Protein 6JYI (pdb70)

B-factor: mean 37.9, std 10.67, range [19.44, 82.82]

Radius of gyration: 22.15 Å; Cα contacts (8 Å, |Δi|>4): 375; chains: 2; bounding box: 56×65×49 Å

InterPro domains:
  IPR005149 Transcription regulator PadR, N-terminal [PF03551] (7-79)
  IPR036388 Winged helix-like DNA-binding domain superfamily [G3DSA:1.10.10.10] (1-89)
  IPR036390 Winged helix DNA-binding domain superfamily [SSF46785] (5-170)

Foldseek 3Di:
DDPPDDCVLLLVLVLLVDDDAQVVSLVCCVQAVCLAPDDNSVRPVSQVVCCVVQQWHWDFDPVDTGIIHGDVNVVVVNVVCVDDDDDGDDDDPLVVVVVVPPDLVVNLVSLVVLLVVLVVSLVRRVVSCCVSPVVDDPVNCCSNVVSNVVSVVSNVVSVVVSVVSD/DLLLLVLVVLVDDDALVRSQCCCVQAVVLAPDDHSVSVVSQVVCCVVQQWHWDDVNITHGDPNVVVVNVVCVDDDDDGDDDDPLVVVVVVPDDLVVVLVSLVVLLVVLVVVLVSLVVVCVVCVVPDDPVSCVSSVVSNVVSVVSNVVSVVVSVVSVVVD

Secondary structure (DSSP, 8-state):
--TT---HHHHHHHH------HHHHHHHHHHTGGGTB-S----HHHHHHHHHTTSEE-----------EE-HHHHHHHHH--PPPPPPEEE-S-----GGGS-HHHHHHHHHHHHHHHHHHHHHHHHHHHHH-TT--HHHHHHHHHHHHHHHHHHHHHHHHHHHH-/-HHHHHHHH------HHHHHHHHHHTGGGT--S----HHHHHHHHHTTSEE-------EE-HHHHHHHHH--PPPPPPEEE-S-----GGGS-HHHHHHHHHHHHHHHHHHHHHHHHHHHHHTTT--HHHHHHHHHHHHHHHHHHHHHHHHHHHHHHH-

Solvent-accessible surface area: 17122 Å² total

Sequence (325 aa):
GSAKDPKGRDVVLGLLQKELSGYDIKIVFEDVFTHFFDGSFGIYPTLRQLENEGKIKKEVVQKPNKKYFITDEGREEFYQYQTPVEKDVLRSDFLRYFGNYSDDVTIKKWIKDEIERKEAYIADLRLKYEKWRVGITFVEEISLDVGIASYSAQVETLKKKLEELEKGRDVVLGLLQKELSGYDIKIVFEDVFTHFFDGSFGIYPTLRQLENEGKIKKEVVKKYFITDEGREEEFYQYQTPVEKDVLRRSDFLRYFGNYSDDVTIKKWIKDEIERKEAYIADLRLKYEKWRVGITFVEEISLDVGIASYSAQVETLKKKLEELEAKE

CATH classification: 1.10.10.10

Nearest PDB structures (foldseek):
  6jyi-assembly1_A  TM=1.004E+00  e=2.267E-23  Bacillus cereus ATCC 14579
  6jyi-assembly1_B  TM=9.152E-01  e=1.692E-19  Bacillus cereus ATCC 14579
  6lg2-assembly1_B  TM=7.587E-01  e=3.591E-07  Corynebacterium glutamicum ATCC 13032
  6lg2-assembly1_A  TM=7.351E-01  e=3.337E-06  Corynebacterium glutamicum ATCC 13032
  6qfd-assembly1_A  TM=5.504E-01  e=8.862E-03  Halobacterium salinarum NRC-1

Structure (mmCIF, N/CA/C/O backbone):
data_6JYI
#
_entry.id   6JYI
#
_cell.length_a   60.682
_cell.length_b   132.672
_cell.length_c   49.249
_cell.angle_alpha   90.00
_cell.angle_beta   90.00
_cell.angle_gamma   90.00
#
_symmetry.space_group_name_H-M   'P 21 21 2'
#
loop_
_entity.id
_entity.type
_entity.pdbx_description
1 polymer 'Transcriptional repressor PadR'
2 water water
#
loop_
_atom_site.group_PDB
_atom_site.id
_atom_site.type_symbol
_atom_site.label_atom_id
_atom_site.label_alt_id
_atom_site.label_comp_id
_atom_site.label_asym_id
_atom_site.label_entity_id
_atom_site.label_seq_id
_atom_site.pdbx_PDB_ins_code
_atom_site.Cartn_x
_atom_site.Cartn_y
_atom_site.Cartn_z
_atom_site.occupancy
_atom_site.B_iso_or_equiv
_atom_site.auth_seq_id
_atom_site.auth_comp_id
_atom_site.auth_asym_id
_atom_site.auth_atom_id
_atom_site.pdbx_PDB_model_num
ATOM 1 N N . GLY A 1 1 ? 34.626 27.672 15.375 1.00 36.05 -5 GLY A N 1
ATOM 2 C CA . GLY A 1 1 ? 34.237 28.322 14.081 1.00 35.69 -5 GLY A CA 1
ATOM 3 C C . GLY A 1 1 ? 32.741 28.233 13.880 1.00 35.14 -5 GLY A C 1
ATOM 4 O O . GLY A 1 1 ? 32.027 27.789 14.762 1.00 34.99 -5 GLY A O 1
ATOM 5 N N . SER A 1 2 ? 32.256 28.633 12.706 1.00 34.43 -4 SER A N 1
ATOM 6 C CA . SER A 1 2 ? 30.811 28.726 12.486 1.00 33.07 -4 SER A CA 1
ATOM 7 C C . SER A 1 2 ? 30.445 28.573 11.019 1.00 31.65 -4 SER A C 1
ATOM 8 O O . SER A 1 2 ? 31.301 28.439 10.157 1.00 30.69 -4 SER A O 1
ATOM 11 N N . ALA A 1 3 ? 29.154 28.632 10.752 1.00 30.30 -3 ALA A N 1
ATOM 12 C CA . ALA A 1 3 ? 28.655 28.491 9.393 1.00 29.94 -3 ALA A CA 1
ATOM 13 C C . ALA A 1 3 ? 29.122 29.653 8.502 1.00 28.95 -3 ALA A C 1
ATOM 14 O O . ALA A 1 3 ? 29.037 29.563 7.292 1.00 28.04 -3 ALA A O 1
ATOM 16 N N . LYS A 1 4 ? 29.610 30.727 9.115 1.00 29.03 -2 LYS A N 1
ATOM 17 C CA . LYS A 1 4 ? 30.071 31.874 8.381 1.00 30.30 -2 LYS A CA 1
ATOM 18 C C . LYS A 1 4 ? 31.565 31.833 8.144 1.00 29.78 -2 LYS A C 1
ATOM 19 O O . LYS A 1 4 ? 32.103 32.805 7.615 1.00 30.13 -2 LYS A O 1
ATOM 25 N N . ASP A 1 5 ? 32.235 30.711 8.471 1.00 27.98 -1 ASP A N 1
ATOM 26 C CA . ASP A 1 5 ? 33.686 30.606 8.188 1.00 28.14 -1 ASP A CA 1
ATOM 27 C C . ASP A 1 5 ? 33.923 30.848 6.708 1.00 27.43 -1 ASP A C 1
ATOM 28 O O . ASP A 1 5 ? 33.263 30.234 5.871 1.00 26.29 -1 ASP A O 1
ATOM 33 N N . PRO A 1 6 ? 34.901 31.718 6.366 1.00 26.97 0 PRO A N 1
ATOM 34 C CA . PRO A 1 6 ? 35.211 31.843 4.937 1.00 25.01 0 PRO A CA 1
ATOM 35 C C . PRO A 1 6 ? 35.791 30.579 4.320 1.00 23.08 0 PRO A C 1
ATOM 36 O O . PRO A 1 6 ? 36.634 29.922 4.935 1.00 22.83 0 PRO A O 1
ATOM 48 N N . LYS A 1 8 ? 37.899 30.453 1.939 1.00 25.67 2 LYS A N 1
ATOM 49 C CA . LYS A 1 8 ? 39.293 30.794 1.697 1.00 26.08 2 LYS A CA 1
ATOM 50 C C . LYS A 1 8 ? 40.260 30.254 2.742 1.00 25.08 2 LYS A C 1
ATOM 51 O O . LYS A 1 8 ? 41.431 30.018 2.431 1.00 24.53 2 LYS A O 1
ATOM 57 N N . GLY A 1 9 ? 39.784 30.060 3.976 1.00 25.73 3 GLY A N 1
ATOM 58 C CA . GLY A 1 9 ? 40.532 29.330 4.992 1.00 25.85 3 GLY A CA 1
ATOM 59 C C . GLY A 1 9 ? 41.143 28.026 4.500 1.00 25.26 3 GLY A C 1
ATOM 60 O O . GLY A 1 9 ? 42.260 27.696 4.878 1.00 25.60 3 GLY A O 1
ATOM 61 N N . ARG A 1 10 ? 40.403 27.270 3.693 1.00 24.67 4 ARG A N 1
ATOM 62 C CA . ARG A 1 10 ? 40.883 26.010 3.133 1.00 26.23 4 ARG A CA 1
ATOM 63 C C . ARG A 1 10 ? 42.139 26.245 2.244 1.00 26.28 4 ARG A C 1
ATOM 64 O O . ARG A 1 10 ? 43.079 25.455 2.238 1.00 24.49 4 ARG A O 1
ATOM 72 N N . ASP A 1 11 ? 42.148 27.351 1.531 1.00 26.31 5 ASP A N 1
ATOM 73 C CA . ASP A 1 11 ? 43.297 27.667 0.627 1.00 27.66 5 ASP A CA 1
ATOM 74 C C . ASP A 1 11 ? 44.540 28.092 1.334 1.00 27.46 5 ASP A C 1
ATOM 75 O O . ASP A 1 11 ? 45.631 27.912 0.790 1.00 29.19 5 ASP A O 1
ATOM 80 N N . VAL A 1 12 ? 44.409 28.610 2.560 1.00 26.78 6 VAL A N 1
ATOM 81 C CA . VAL A 1 12 ? 45.584 28.835 3.372 1.00 27.24 6 VAL A CA 1
ATOM 82 C C . VAL A 1 12 ? 46.313 27.505 3.593 1.00 24.76 6 VAL A C 1
ATOM 83 O O . VAL A 1 12 ? 47.536 27.410 3.391 1.00 23.62 6 VAL A O 1
ATOM 87 N N . VAL A 1 13 ? 45.552 26.483 3.988 1.00 22.26 7 VAL A N 1
ATOM 88 C CA . VAL A 1 13 ? 46.104 25.156 4.237 1.00 21.46 7 VAL A CA 1
ATOM 89 C C . VAL A 1 13 ? 46.612 24.527 2.963 1.00 20.82 7 VAL A C 1
ATOM 90 O O . VAL A 1 13 ? 47.731 24.043 2.926 1.00 21.73 7 VAL A O 1
ATOM 94 N N . LEU A 1 14 ? 45.815 24.556 1.893 1.00 20.62 8 LEU A N 1
ATOM 95 C CA . LEU A 1 14 ? 46.266 23.965 0.606 1.00 20.99 8 LEU A CA 1
ATOM 96 C C . LEU A 1 14 ? 47.493 24.639 0.093 1.00 20.72 8 LEU A C 1
ATOM 97 O O . LEU A 1 14 ? 48.460 23.972 -0.362 1.00 21.89 8 LEU A O 1
ATOM 102 N N . GLY A 1 15 ? 47.512 25.968 0.157 1.00 19.44 9 GLY A N 1
ATOM 103 C CA . GLY A 1 15 ? 48.724 26.655 -0.245 1.00 20.70 9 GLY A CA 1
ATOM 104 C C . GLY A 1 15 ? 49.964 26.284 0.512 1.00 19.91 9 GLY A C 1
ATOM 105 O O . GLY A 1 15 ? 51.052 26.142 -0.073 1.00 20.36 9 GLY A O 1
ATOM 106 N N . LEU A 1 16 ? 49.843 26.120 1.811 1.00 21.60 10 LEU A N 1
ATOM 107 C CA . LEU A 1 16 ? 50.986 25.712 2.612 1.00 22.76 10 LEU A CA 1
ATOM 108 C C . LEU A 1 16 ? 51.527 24.355 2.164 1.00 23.54 10 LEU A C 1
ATOM 109 O O . LEU A 1 16 ? 52.740 24.176 1.955 1.00 25.20 10 LEU A O 1
ATOM 114 N N . LEU A 1 17 ? 50.605 23.436 1.899 1.00 22.36 11 LEU A N 1
ATOM 115 C CA . LEU A 1 17 ? 50.953 22.073 1.487 1.00 23.18 11 LEU A CA 1
ATOM 116 C C . LEU A 1 17 ? 51.494 21.970 0.049 1.00 25.91 11 LEU A C 1
ATOM 117 O O . LEU A 1 17 ? 52.160 21.011 -0.292 1.00 27.18 11 LEU A O 1
ATOM 130 N N . GLN A 1 19 ? 54.121 23.428 -1.309 1.00 37.43 13 GLN A N 1
ATOM 131 C CA . GLN A 1 19 ? 55.578 23.159 -1.378 1.00 40.84 13 GLN A CA 1
ATOM 132 C C . GLN A 1 19 ? 55.985 21.776 -0.909 1.00 41.08 13 GLN A C 1
ATOM 133 O O . GLN A 1 19 ? 56.740 21.063 -1.593 1.00 42.28 13 GLN A O 1
ATOM 139 N N . LYS A 1 20 ? 55.569 21.419 0.306 1.00 40.35 14 LYS A N 1
ATOM 140 C CA . LYS A 1 20 ? 55.797 20.052 0.754 1.00 39.94 14 LYS A CA 1
ATOM 141 C C . LYS A 1 20 ? 54.874 19.648 1.867 1.00 37.04 14 LYS A C 1
ATOM 142 O O . LYS A 1 20 ? 54.196 20.489 2.474 1.00 36.06 14 LYS A O 1
ATOM 148 N N . GLU A 1 21 ? 54.838 18.342 2.079 1.00 36.38 15 GLU A N 1
ATOM 149 C CA . GLU A 1 21 ? 54.088 17.763 3.137 1.00 35.48 15 GLU A CA 1
ATOM 150 C C . GLU A 1 21 ? 54.509 18.415 4.452 1.00 34.12 15 GLU A C 1
ATOM 151 O O . GLU A 1 21 ? 55.673 18.756 4.652 1.00 33.25 15 GLU A O 1
ATOM 157 N N . LEU A 1 22 ? 53.533 18.595 5.325 1.00 32.19 16 LEU A N 1
ATOM 158 C CA . LEU A 1 22 ? 53.750 19.159 6.643 1.00 31.31 16 LEU A CA 1
ATOM 159 C C . LEU A 1 22 ? 52.952 18.372 7.666 1.00 31.26 16 LEU A C 1
ATOM 160 O O . LEU A 1 22 ? 51.886 17.879 7.350 1.00 28.73 16 LEU A O 1
ATOM 165 N N . SER A 1 23 ? 53.508 18.222 8.871 1.00 31.89 17 SER A N 1
ATOM 166 C CA . SER A 1 23 ? 52.750 17.706 9.995 1.00 32.15 17 SER A CA 1
ATOM 167 C C . SER A 1 23 ? 51.728 18.748 10.458 1.00 31.83 17 SER A C 1
ATOM 168 O O . SER A 1 23 ? 51.849 19.957 10.147 1.00 30.80 17 SER A O 1
ATOM 171 N N . GLY A 1 24 ? 50.758 18.300 11.253 1.00 31.33 18 GLY A N 1
ATOM 172 C CA . GLY A 1 24 ? 49.852 19.217 11.948 1.00 30.40 18 GLY A CA 1
ATOM 173 C C . GLY A 1 24 ? 50.589 20.231 12.802 1.00 29.88 18 GLY A C 1
ATOM 174 O O . GLY A 1 24 ? 50.244 21.422 12.822 1.00 28.94 18 GLY A O 1
ATOM 175 N N . TYR A 1 25 ? 51.610 19.769 13.505 1.00 30.12 19 TYR A N 1
ATOM 176 C CA . TYR A 1 25 ? 52.412 20.631 14.372 1.00 31.82 19 TYR A CA 1
ATOM 177 C C . TYR A 1 25 ? 52.939 21.826 13.559 1.00 31.00 19 TYR A C 1
ATOM 178 O O . TYR A 1 25 ? 52.774 22.999 13.929 1.00 29.18 19 TYR A O 1
ATOM 187 N N . ASP A 1 26 ? 53.556 21.495 12.433 1.00 30.04 20 ASP A N 1
ATOM 188 C CA . ASP A 1 26 ? 54.171 22.498 11.596 1.00 30.73 20 ASP A CA 1
ATOM 189 C C . ASP A 1 26 ? 53.159 23.470 10.949 1.00 28.49 20 ASP A C 1
ATOM 190 O O . ASP A 1 26 ? 53.427 24.675 10.877 1.00 28.05 20 ASP A O 1
ATOM 195 N N . ILE A 1 27 ? 52.012 22.964 10.513 1.00 26.70 21 ILE A N 1
ATOM 196 C CA . ILE A 1 27 ? 50.985 23.818 9.999 1.00 26.36 21 ILE A CA 1
ATOM 197 C C . ILE A 1 27 ? 50.560 24.848 11.055 1.00 26.77 21 ILE A C 1
ATOM 198 O O . ILE A 1 27 ? 50.473 26.052 10.749 1.00 25.12 21 ILE A O 1
ATOM 203 N N . LYS A 1 28 ? 50.324 24.389 12.283 1.00 27.74 22 LYS A N 1
ATOM 204 C CA . LYS A 1 28 ? 49.987 25.293 13.360 1.00 28.59 22 LYS A CA 1
ATOM 205 C C . LYS A 1 28 ? 51.068 26.369 13.610 1.00 29.28 22 LYS A C 1
ATOM 206 O O . LYS A 1 28 ? 50.762 27.541 13.830 1.00 27.85 22 LYS A O 1
ATOM 212 N N . ILE A 1 29 ? 52.328 25.976 13.613 1.00 29.59 23 ILE A N 1
ATOM 213 C CA . ILE A 1 29 ? 53.373 26.954 13.928 1.00 31.47 23 ILE A CA 1
ATOM 214 C C . ILE A 1 29 ? 53.449 27.980 12.797 1.00 29.39 23 ILE A C 1
ATOM 215 O O . ILE A 1 29 ? 53.531 29.161 13.079 1.00 28.98 23 ILE A O 1
ATOM 220 N N . VAL A 1 30 ? 53.386 27.553 11.535 1.00 28.13 24 VAL A N 1
ATOM 221 C CA . VAL A 1 30 ? 53.419 28.534 10.417 1.00 29.11 24 VAL A CA 1
ATOM 222 C C . VAL A 1 30 ? 52.259 29.507 10.534 1.00 28.53 24 VAL A C 1
ATOM 223 O O . VAL A 1 30 ? 52.413 30.706 10.331 1.00 26.61 24 VAL A O 1
ATOM 227 N N . PHE A 1 31 ? 51.100 28.985 10.912 1.00 29.86 25 PHE A N 1
ATOM 228 C CA . PHE A 1 31 ? 49.945 29.831 11.163 1.00 31.16 25 PHE A CA 1
ATOM 229 C C . PHE A 1 31 ? 50.199 30.875 12.255 1.00 32.98 25 PHE A C 1
ATOM 230 O O . PHE A 1 31 ? 49.876 32.053 12.078 1.00 32.81 25 PHE A O 1
ATOM 238 N N . GLU A 1 32 ? 50.758 30.457 13.377 1.00 33.62 26 GLU A N 1
ATOM 239 C CA . GLU A 1 32 ? 50.969 31.383 14.472 1.00 37.31 26 GLU A CA 1
ATOM 240 C C . GLU A 1 32 ? 52.063 32.385 14.143 1.00 37.72 26 GLU A C 1
ATOM 241 O O . GLU A 1 32 ? 52.015 33.531 14.604 1.00 39.12 26 GLU A O 1
ATOM 247 N N . ASP A 1 33 ? 53.071 31.930 13.406 1.00 36.15 27 ASP A N 1
ATOM 248 C CA . ASP A 1 33 ? 54.262 32.735 13.150 1.00 37.76 27 ASP A CA 1
ATOM 249 C C . ASP A 1 33 ? 54.033 33.791 12.061 1.00 36.03 27 ASP A C 1
ATOM 250 O O . ASP A 1 33 ? 54.537 34.915 12.167 1.00 36.89 27 ASP A O 1
ATOM 255 N N . VAL A 1 34 ? 53.311 33.400 11.007 1.00 33.72 28 VAL A N 1
ATOM 256 C CA . VAL A 1 34 ? 53.206 34.147 9.762 1.00 33.21 28 VAL A CA 1
ATOM 257 C C . VAL A 1 34 ? 51.761 34.584 9.521 1.00 32.86 28 VAL A C 1
ATOM 258 O O . VAL A 1 34 ? 51.485 35.786 9.429 1.00 34.21 28 VAL A O 1
ATOM 262 N N . PHE A 1 35 ? 50.826 33.636 9.459 1.00 31.95 29 PHE A N 1
ATOM 263 C CA . PHE A 1 35 ? 49.443 33.968 9.046 1.00 32.16 29 PHE A CA 1
ATOM 264 C C . PHE A 1 35 ? 48.612 34.759 10.064 1.00 34.94 29 PHE A C 1
ATOM 265 O O . PHE A 1 35 ? 47.643 35.412 9.691 1.00 35.81 29 PHE A O 1
ATOM 273 N N . THR A 1 36 ? 48.979 34.734 11.338 1.00 36.99 30 THR A N 1
ATOM 274 C CA . THR A 1 36 ? 48.361 35.618 12.344 1.00 40.26 30 THR A CA 1
ATOM 275 C C . THR A 1 36 ? 48.459 37.113 11.904 1.00 40.80 30 THR A C 1
ATOM 276 O O . THR A 1 36 ? 47.677 37.956 12.357 1.00 41.77 30 THR A O 1
ATOM 280 N N . HIS A 1 37 ? 49.409 37.436 11.029 1.00 39.79 31 HIS A N 1
ATOM 281 C CA . HIS A 1 37 ? 49.621 38.821 10.639 1.00 40.71 31 HIS A CA 1
ATOM 282 C C . HIS A 1 37 ? 48.800 39.241 9.433 1.00 40.03 31 HIS A C 1
ATOM 283 O O . HIS A 1 37 ? 48.533 40.439 9.256 1.00 42.09 31 HIS A O 1
ATOM 290 N N . PHE A 1 38 ? 48.388 38.284 8.600 1.00 37.85 32 PHE A N 1
ATOM 291 C CA . PHE A 1 38 ? 47.627 38.656 7.417 1.00 37.14 32 PHE A CA 1
ATOM 292 C C . PHE A 1 38 ? 46.461 37.739 7.026 1.00 35.72 32 PHE A C 1
ATOM 293 O O . PHE A 1 38 ? 45.738 38.062 6.089 1.00 34.66 32 PHE A O 1
ATOM 301 N N . PHE A 1 39 ? 46.252 36.625 7.745 1.00 35.00 33 PHE A N 1
ATOM 302 C CA . PHE A 1 39 ? 45.055 35.817 7.562 1.00 35.71 33 PHE A CA 1
ATOM 303 C C . PHE A 1 39 ? 44.712 35.136 8.887 1.00 37.64 33 PHE A C 1
ATOM 304 O O . PHE A 1 39 ? 44.771 33.906 9.030 1.00 37.30 33 PHE A O 1
ATOM 312 N N . ASP A 1 40 ? 44.362 35.980 9.851 1.00 38.75 34 ASP A N 1
ATOM 313 C CA . ASP A 1 40 ? 44.080 35.587 11.208 1.00 41.29 34 ASP A CA 1
ATOM 314 C C . ASP A 1 40 ? 42.597 35.320 11.358 1.00 42.91 34 ASP A C 1
ATOM 315 O O . ASP A 1 40 ? 41.782 35.742 10.527 1.00 42.25 34 ASP A O 1
ATOM 320 N N . GLY A 1 41 ? 42.260 34.626 12.438 1.00 45.36 35 GLY A N 1
ATOM 321 C CA . GLY A 1 41 ? 40.872 34.357 12.805 1.00 47.64 35 GLY A CA 1
ATOM 322 C C . GLY A 1 41 ? 40.532 32.881 12.770 1.00 47.96 35 GLY A C 1
ATOM 323 O O . GLY A 1 41 ? 39.521 32.464 13.326 1.00 50.94 35 GLY A O 1
ATOM 324 N N . SER A 1 42 ? 41.395 32.088 12.147 1.00 47.39 36 SER A N 1
ATOM 325 C CA . SER A 1 42 ? 41.048 30.735 11.737 1.00 47.40 36 SER A CA 1
ATOM 326 C C . SER A 1 42 ? 41.919 29.659 12.425 1.00 47.02 36 SER A C 1
ATOM 327 O O . SER A 1 42 ? 41.890 28.489 12.010 1.00 46.15 36 SER A O 1
ATOM 330 N N . PHE A 1 43 ? 42.680 30.054 13.460 1.00 46.39 37 PHE A N 1
ATOM 331 C CA . PHE A 1 43 ? 43.689 29.165 14.050 1.00 45.40 37 PHE A CA 1
ATOM 332 C C . PHE A 1 43 ? 43.039 27.913 14.589 1.00 44.73 37 PHE A C 1
ATOM 333 O O . PHE A 1 43 ? 43.514 26.799 14.337 1.00 43.60 37 PHE A O 1
ATOM 341 N N . GLY A 1 44 ? 41.951 28.109 15.323 1.00 45.36 38 GLY A N 1
ATOM 342 C CA . GLY A 1 44 ? 41.234 27.007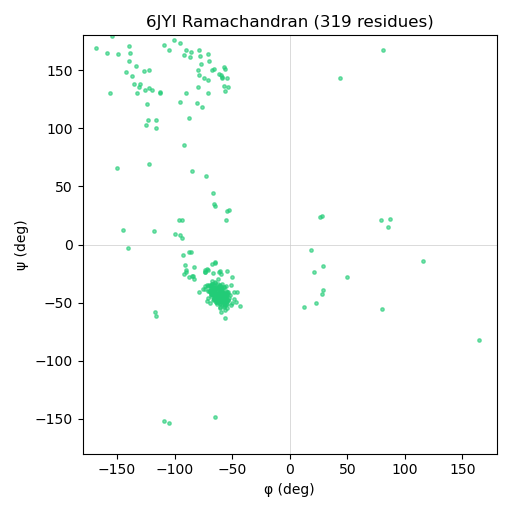 15.989 1.00 46.02 38 GLY A CA 1
ATOM 343 C C . GLY A 1 44 ? 40.589 26.050 15.000 1.00 44.52 38 GLY A C 1
ATOM 344 O O . GLY A 1 44 ? 40.272 24.908 15.341 1.00 45.49 38 GLY A O 1
ATOM 353 N N . ILE A 1 46 ? 42.131 24.874 12.240 1.00 36.45 40 ILE A N 1
ATOM 354 C CA . ILE A 1 46 ? 43.148 24.115 11.470 1.00 33.72 40 ILE A CA 1
ATOM 355 C C . ILE A 1 46 ? 42.847 22.622 11.380 1.00 33.38 40 ILE A C 1
ATOM 356 O O . ILE A 1 46 ? 42.781 22.068 10.294 1.00 31.08 40 ILE A O 1
ATOM 361 N N . TYR A 1 47 ? 42.669 21.943 12.502 1.00 34.63 41 TYR A N 1
ATOM 362 C CA . TYR A 1 47 ? 42.378 20.499 12.424 1.00 35.76 41 TYR A CA 1
ATOM 363 C C . TYR A 1 47 ? 41.030 20.173 11.753 1.00 35.55 41 TYR A C 1
ATOM 364 O O . TYR A 1 47 ? 40.981 19.299 10.882 1.00 34.69 41 TYR A O 1
ATOM 373 N N . PRO A 1 48 ? 39.951 20.887 12.122 1.00 36.09 42 PRO A N 1
ATOM 374 C CA . PRO A 1 48 ? 38.686 20.711 11.390 1.00 35.67 42 PRO A CA 1
ATOM 375 C C . PRO A 1 48 ? 38.833 20.891 9.888 1.00 32.77 42 PRO A C 1
ATOM 376 O O . PRO A 1 48 ? 38.256 20.122 9.117 1.00 32.59 42 PRO A O 1
ATOM 380 N N . THR A 1 49 ? 39.616 21.880 9.468 1.00 31.16 43 THR A N 1
ATOM 381 C CA . THR A 1 49 ? 39.852 22.120 8.045 1.00 29.18 43 THR A CA 1
ATOM 382 C C . THR A 1 49 ? 40.667 20.984 7.420 1.00 27.80 43 THR A C 1
ATOM 383 O O . THR A 1 49 ? 40.350 20.529 6.320 1.00 28.19 43 THR A O 1
ATOM 387 N N . LEU A 1 50 ? 41.699 20.518 8.120 1.00 27.43 44 LEU A N 1
ATOM 388 C CA . LEU A 1 50 ? 42.487 19.392 7.653 1.00 27.09 44 LEU A CA 1
ATOM 389 C C . LEU A 1 50 ? 41.598 18.150 7.472 1.00 28.43 44 LEU A C 1
ATOM 390 O O . LEU A 1 50 ? 41.629 17.495 6.426 1.00 28.16 44 LEU A O 1
ATOM 395 N N . ARG A 1 51 ? 40.733 17.883 8.440 1.00 30.48 45 ARG A N 1
ATOM 396 C CA . ARG A 1 51 ? 39.886 16.682 8.411 1.00 32.35 45 ARG A CA 1
ATOM 397 C C . ARG A 1 51 ? 38.900 16.769 7.237 1.00 31.84 45 ARG A C 1
ATOM 398 O O . ARG A 1 51 ? 38.640 15.778 6.561 1.00 31.73 45 ARG A O 1
ATOM 406 N N . GLN A 1 52 ? 38.384 17.963 6.979 1.00 31.01 46 GLN A N 1
ATOM 407 C CA . GLN A 1 52 ? 37.429 18.151 5.889 1.00 30.75 46 GLN A CA 1
ATOM 408 C C . GLN A 1 52 ? 38.110 17.969 4.523 1.00 28.87 46 GLN A C 1
ATOM 409 O O . GLN A 1 52 ? 37.571 17.314 3.600 1.00 28.71 46 GLN A O 1
ATOM 415 N N . LEU A 1 53 ? 39.301 18.531 4.411 1.00 26.60 47 LEU A N 1
ATOM 416 C CA . LEU A 1 53 ? 40.071 18.430 3.174 1.00 26.11 47 LEU A CA 1
ATOM 417 C C . LEU A 1 53 ? 40.426 16.951 2.942 1.00 26.91 47 LEU A C 1
ATOM 418 O O . LEU A 1 53 ? 40.394 16.476 1.811 1.00 28.45 47 LEU A O 1
ATOM 423 N N . GLU A 1 54 ? 40.724 16.217 3.992 1.00 27.80 48 GLU A N 1
ATOM 424 C CA . GLU A 1 54 ? 41.027 14.791 3.830 1.00 29.84 48 GLU A CA 1
ATOM 425 C C . GLU A 1 54 ? 39.757 14.051 3.417 1.00 31.64 48 GLU A C 1
ATOM 426 O O . GLU A 1 54 ? 39.772 13.177 2.548 1.00 31.47 48 GLU A O 1
ATOM 432 N N . ASN A 1 55 ? 38.653 14.379 4.082 1.00 32.62 49 ASN A N 1
ATOM 433 C CA . ASN A 1 55 ? 37.376 13.706 3.770 1.00 35.44 49 ASN A CA 1
ATOM 434 C C . ASN A 1 55 ? 37.002 13.903 2.298 1.00 34.77 49 ASN A C 1
ATOM 435 O O . ASN A 1 55 ? 36.362 13.040 1.689 1.00 36.29 49 ASN A O 1
ATOM 440 N N . GLU A 1 56 ? 37.342 15.054 1.749 1.00 32.62 50 GLU A N 1
ATOM 441 C CA . GLU A 1 56 ? 37.031 15.349 0.331 1.00 33.48 50 GLU A CA 1
ATOM 442 C C . GLU A 1 56 ? 38.088 14.889 -0.647 1.00 33.52 50 GLU A C 1
ATOM 443 O O . GLU A 1 56 ? 37.919 15.073 -1.845 1.00 34.36 50 GLU A O 1
ATOM 449 N N . GLY A 1 57 ? 39.223 14.395 -0.158 1.00 32.53 51 GLY A N 1
ATOM 450 C CA . GLY A 1 57 ? 40.269 13.934 -1.053 1.00 31.88 51 GLY A CA 1
ATOM 451 C C . GLY A 1 57 ? 41.220 15.002 -1.555 1.00 29.61 51 GLY A C 1
ATOM 452 O O . GLY A 1 57 ? 41.954 14.763 -2.501 1.00 28.95 51 GLY A O 1
ATOM 453 N N . LYS A 1 58 ? 41.222 16.164 -0.914 1.00 28.80 52 LYS A N 1
ATOM 454 C CA . LYS A 1 58 ? 42.077 17.295 -1.337 1.00 26.89 52 LYS A CA 1
ATOM 455 C C . LYS A 1 58 ? 43.484 17.155 -0.753 1.00 26.12 52 LYS A C 1
ATOM 456 O O . LYS A 1 58 ? 44.452 17.711 -1.286 1.00 25.81 52 LYS A O 1
ATOM 462 N N . ILE A 1 59 ? 43.574 16.478 0.384 1.00 25.47 53 ILE A N 1
ATOM 463 C CA . ILE A 1 59 ? 44.826 16.154 1.006 1.00 25.67 53 ILE A CA 1
ATOM 464 C C . ILE A 1 59 ? 44.738 14.724 1.518 1.00 26.76 53 ILE A C 1
ATOM 465 O O . ILE A 1 59 ? 43.627 14.189 1.660 1.00 26.00 53 ILE A O 1
ATOM 470 N N . LYS A 1 60 ? 45.888 14.139 1.846 1.00 26.65 54 LYS A N 1
ATOM 471 C CA . LYS A 1 60 ? 45.943 12.821 2.422 1.00 31.10 54 LYS A CA 1
ATOM 472 C C . LYS A 1 60 ? 46.918 12.818 3.584 1.00 32.22 54 LYS A C 1
ATOM 473 O O . LYS A 1 60 ? 47.951 13.446 3.511 1.00 32.26 54 LYS A O 1
ATOM 475 N N . LYS A 1 61 ? 46.561 12.153 4.669 1.00 34.57 55 LYS A N 1
ATOM 476 C CA . LYS A 1 61 ? 47.443 12.039 5.829 1.00 36.95 55 LYS A CA 1
ATOM 477 C C . LYS A 1 61 ? 48.189 10.701 5.691 1.00 38.59 55 LYS A C 1
ATOM 478 O O . LYS A 1 61 ? 47.543 9.686 5.559 1.00 39.73 55 LYS A O 1
ATOM 484 N N . GLU A 1 62 ? 49.522 10.725 5.675 1.00 39.66 56 GLU A N 1
ATOM 485 C CA . GLU A 1 62 ? 50.355 9.519 5.484 1.00 41.93 56 GLU A CA 1
ATOM 486 C C . GLU A 1 62 ? 51.398 9.350 6.578 1.00 43.04 56 GLU A C 1
ATOM 487 O O . GLU A 1 62 ? 51.913 10.326 7.132 1.00 40.12 56 GLU A O 1
ATOM 491 N N . VAL A 1 63 ? 51.722 8.090 6.862 1.00 45.34 57 VAL A N 1
ATOM 492 C CA . VAL A 1 63 ? 52.789 7.767 7.784 1.00 47.57 57 VAL A CA 1
ATOM 493 C C . VAL A 1 63 ? 54.077 7.727 6.976 1.00 48.93 57 VAL A C 1
ATOM 494 O O . VAL A 1 63 ? 54.275 6.821 6.166 1.00 50.76 57 VAL A O 1
ATOM 498 N N . VAL A 1 64 ? 54.940 8.710 7.162 1.00 48.83 58 VAL A N 1
ATOM 499 C CA . VAL A 1 64 ? 56.214 8.697 6.479 1.00 50.75 58 VAL A CA 1
ATOM 500 C C . VAL A 1 64 ? 57.131 7.865 7.361 1.00 54.40 58 VAL A C 1
ATOM 501 O O . VAL A 1 64 ? 57.249 8.138 8.559 1.00 54.42 58 VAL A O 1
ATOM 513 N N . GLN A 1 66 ? 60.928 5.688 7.722 1.00 64.84 60 GLN A N 1
ATOM 514 C CA . GLN A 1 66 ? 62.324 5.749 7.308 1.00 66.55 60 GLN A CA 1
ATOM 515 C C . GLN A 1 66 ? 63.203 4.800 8.137 1.00 69.20 60 GLN A C 1
ATOM 516 O O . GLN A 1 66 ? 62.954 4.585 9.323 1.00 69.14 60 GLN A O 1
ATOM 522 N N . LYS A 1 69 ? 64.666 5.800 11.840 1.00 73.47 63 LYS A N 1
ATOM 523 C CA . LYS A 1 69 ? 64.177 7.103 12.286 1.00 71.37 63 LYS A CA 1
ATOM 524 C C . LYS A 1 69 ? 62.773 6.980 12.868 1.00 69.40 63 LYS A C 1
ATOM 525 O O . LYS A 1 69 ? 62.127 5.940 12.707 1.00 69.71 63 LYS A O 1
ATOM 531 N N . PRO A 1 70 ? 62.293 8.042 13.550 1.00 67.52 64 PRO A N 1
ATOM 532 C CA . PRO A 1 70 ? 60.918 7.975 14.019 1.00 65.58 64 PRO A CA 1
ATOM 533 C C . PRO A 1 70 ? 59.952 8.289 12.875 1.00 62.06 64 PRO A C 1
ATOM 534 O O . PRO A 1 70 ? 60.177 9.234 12.103 1.00 60.25 64 PRO A O 1
ATOM 538 N N . ASN A 1 71 ? 58.893 7.494 12.770 1.00 60.99 65 ASN A N 1
ATOM 539 C CA . ASN A 1 71 ? 57.833 7.757 11.816 1.00 58.63 65 ASN A CA 1
ATOM 540 C C . ASN A 1 71 ? 57.164 9.098 12.116 1.00 56.16 65 ASN A C 1
ATOM 541 O O . ASN A 1 71 ? 57.059 9.510 13.269 1.00 56.38 65 ASN A O 1
ATOM 546 N N . LYS A 1 72 ? 56.726 9.790 11.077 1.00 52.96 66 LYS A N 1
ATOM 547 C CA . LYS A 1 72 ? 56.102 11.086 11.249 1.00 50.57 66 LYS A CA 1
ATOM 548 C C . LYS A 1 72 ? 54.837 11.070 10.407 1.00 47.88 66 LYS A C 1
ATOM 549 O O . LYS A 1 72 ? 54.891 10.660 9.234 1.00 46.56 66 LYS A O 1
ATOM 555 N N . LYS A 1 73 ? 53.694 11.463 10.972 1.00 45.54 67 LYS A N 1
ATOM 556 C CA . LYS A 1 73 ? 52.482 11.577 10.149 1.00 43.57 67 LYS A CA 1
ATOM 557 C C . LYS A 1 73 ? 52.461 12.957 9.535 1.00 40.80 67 LYS A C 1
ATOM 558 O O . LYS A 1 73 ? 52.659 13.963 10.229 1.00 40.11 67 LYS A O 1
ATOM 572 N N . TYR A 1 75 ? 50.695 15.534 6.237 1.00 28.96 69 TYR A N 1
ATOM 573 C CA . TYR A 1 75 ? 49.655 15.773 5.253 1.00 27.80 69 TYR A CA 1
ATOM 574 C C . TYR A 1 75 ? 50.277 16.095 3.939 1.00 27.35 69 TYR A C 1
ATOM 575 O O . TYR A 1 75 ? 51.175 16.939 3.855 1.00 26.78 69 TYR A O 1
ATOM 584 N N . PHE A 1 76 ? 49.732 15.491 2.898 1.00 27.35 70 PHE A N 1
ATOM 585 C CA . PHE A 1 76 ? 50.186 15.680 1.547 1.00 27.94 70 PHE A CA 1
ATOM 586 C C . PHE A 1 76 ? 48.989 16.187 0.726 1.00 27.22 70 PHE A C 1
ATOM 587 O O . PHE A 1 76 ? 47.905 15.602 0.774 1.00 26.81 70 PHE A O 1
ATOM 595 N N . ILE A 1 77 ? 49.204 17.202 -0.088 1.00 26.13 71 ILE A N 1
ATOM 596 C CA . ILE A 1 77 ? 48.176 17.648 -1.034 1.00 25.32 71 ILE A CA 1
ATOM 597 C C . ILE A 1 77 ? 48.045 16.671 -2.221 1.00 27.13 71 ILE A C 1
ATOM 598 O O . ILE A 1 77 ? 49.047 16.084 -2.667 1.00 27.66 71 ILE A O 1
ATOM 603 N N . THR A 1 78 ? 46.815 16.474 -2.698 1.00 26.10 72 THR A N 1
ATOM 604 C CA . THR A 1 78 ? 46.560 15.650 -3.870 1.00 27.18 72 THR A CA 1
ATOM 605 C C . THR A 1 78 ? 46.348 16.561 -5.062 1.00 26.74 72 THR A C 1
ATOM 606 O O . THR A 1 78 ? 46.229 17.778 -4.906 1.00 25.00 72 THR A O 1
ATOM 610 N N . ASP A 1 79 ? 46.186 15.985 -6.244 1.00 27.08 73 ASP A N 1
ATOM 611 C CA . ASP A 1 79 ? 45.941 16.810 -7.411 1.00 27.71 73 ASP A CA 1
ATOM 612 C C . ASP A 1 79 ? 44.603 17.549 -7.311 1.00 27.27 73 ASP A C 1
ATOM 613 O O . ASP A 1 79 ? 44.474 18.690 -7.789 1.00 26.25 73 ASP A O 1
ATOM 618 N N . GLU A 1 80 ? 43.609 16.947 -6.664 1.00 27.24 74 GLU A N 1
ATOM 619 C CA . GLU A 1 80 ? 42.354 17.654 -6.455 1.00 28.34 74 GLU A CA 1
ATOM 620 C C . GLU A 1 80 ? 42.543 18.887 -5.575 1.00 26.39 74 GLU A C 1
ATOM 621 O O . GLU A 1 80 ? 41.945 19.943 -5.822 1.00 26.39 74 GLU A O 1
ATOM 627 N N . GLY A 1 81 ? 43.405 18.776 -4.570 1.00 24.35 75 GLY A N 1
ATOM 628 C CA . GLY A 1 81 ? 43.714 19.935 -3.741 1.00 24.48 75 GLY A CA 1
ATOM 629 C C . GLY A 1 81 ? 44.484 20.991 -4.514 1.00 23.81 75 GLY A C 1
ATOM 630 O O . GLY A 1 81 ? 44.231 22.191 -4.333 1.00 24.43 75 GLY A O 1
ATOM 631 N N . ARG A 1 82 ? 45.437 20.548 -5.344 1.00 24.55 76 ARG A N 1
ATOM 632 C CA . ARG A 1 82 ? 46.198 21.438 -6.223 1.00 24.62 76 ARG A CA 1
ATOM 633 C C . ARG A 1 82 ? 45.212 22.234 -7.083 1.00 25.30 76 ARG A C 1
ATOM 634 O O . ARG A 1 82 ? 45.330 23.472 -7.245 1.00 24.79 76 ARG A O 1
ATOM 642 N N . GLU A 1 83 ? 44.215 21.533 -7.604 1.00 25.92 77 GLU A N 1
ATOM 643 C CA . GLU A 1 83 ? 43.240 22.161 -8.452 1.00 26.42 77 GLU A CA 1
ATOM 644 C C . GLU A 1 83 ? 42.410 23.227 -7.708 1.00 25.81 77 GLU A C 1
ATOM 645 O O . GLU A 1 83 ? 42.194 24.329 -8.221 1.00 26.67 77 GLU A O 1
ATOM 651 N N . GLU A 1 84 ? 41.930 22.905 -6.507 1.00 25.95 78 GLU A N 1
ATOM 652 C CA . GLU A 1 84 ? 41.235 23.882 -5.679 1.00 25.97 78 GLU A CA 1
ATOM 653 C C . GLU A 1 84 ? 42.173 25.087 -5.399 1.00 24.86 78 GLU A C 1
ATOM 654 O O . GLU A 1 84 ? 41.761 26.235 -5.535 1.00 24.70 78 GLU A O 1
ATOM 660 N N . PHE A 1 85 ? 43.420 24.827 -5.020 1.00 24.23 79 PHE A N 1
ATOM 661 C CA . PHE A 1 85 ? 44.346 25.951 -4.757 1.00 23.58 79 PHE A CA 1
ATOM 662 C C . PHE A 1 85 ? 44.498 26.847 -6.006 1.00 24.22 79 PHE A C 1
ATOM 663 O O . PHE A 1 85 ? 44.356 28.081 -5.939 1.00 24.13 79 PHE A O 1
ATOM 671 N N . TYR A 1 86 ? 44.764 26.226 -7.153 1.00 24.10 80 TYR A N 1
ATOM 672 C CA . TYR A 1 86 ? 44.962 27.008 -8.359 1.00 25.31 80 TYR A CA 1
ATOM 673 C C . TYR A 1 86 ? 43.695 27.754 -8.799 1.00 25.36 80 TYR A C 1
ATOM 674 O O . TYR A 1 86 ? 43.791 28.881 -9.281 1.00 25.53 80 TYR A O 1
ATOM 683 N N . GLN A 1 87 ? 42.525 27.172 -8.557 1.00 26.70 81 GLN A N 1
ATOM 684 C CA . GLN A 1 87 ? 41.287 27.895 -8.793 1.00 27.38 81 GLN A CA 1
ATOM 685 C C . GLN A 1 87 ? 41.191 29.132 -7.889 1.00 26.62 81 GLN A C 1
ATOM 686 O O . GLN A 1 87 ? 40.833 30.223 -8.358 1.00 26.90 81 GLN A O 1
ATOM 692 N N . TYR A 1 88 ? 41.530 28.973 -6.605 1.00 23.87 82 TYR A N 1
ATOM 693 C CA . TYR A 1 88 ? 41.523 30.084 -5.666 1.00 23.16 82 TYR A CA 1
ATOM 694 C C . TYR A 1 88 ? 42.381 31.207 -6.227 1.00 23.05 82 TYR A C 1
ATOM 695 O O . TYR A 1 88 ? 41.947 32.368 -6.281 1.00 23.21 82 TYR A O 1
ATOM 712 N N . GLN A 1 90 ? 43.099 32.120 -9.114 1.00 26.34 84 GLN A N 1
ATOM 713 C CA . GLN A 1 90 ? 42.512 32.832 -10.273 1.00 28.19 84 GLN A CA 1
ATOM 714 C C . GLN A 1 90 ? 41.306 33.659 -9.860 1.00 27.37 84 GLN A C 1
ATOM 715 O O . GLN A 1 90 ? 40.754 34.349 -10.680 1.00 27.61 84 GLN A O 1
ATOM 718 N N . THR A 1 91 ? 40.862 33.589 -8.598 1.00 26.13 85 THR A N 1
ATOM 719 C CA . THR A 1 91 ? 39.659 34.382 -8.215 1.00 26.50 85 THR A CA 1
ATOM 720 C C . THR A 1 91 ? 39.995 35.852 -8.005 1.00 26.25 85 THR A C 1
ATOM 721 O O . THR A 1 91 ? 41.177 36.199 -7.796 1.00 25.18 85 THR A O 1
ATOM 725 N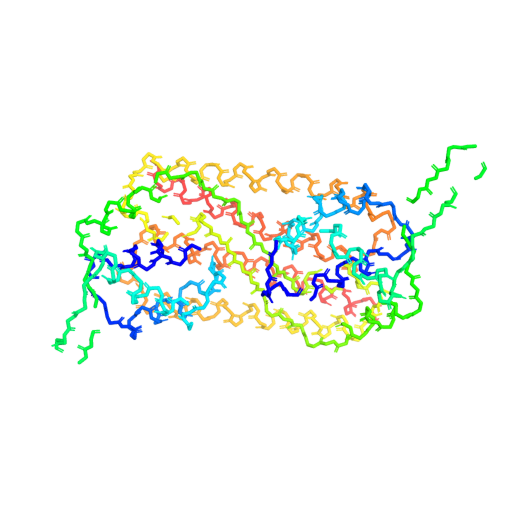 N . PRO A 1 92 ? 38.962 36.742 -8.019 1.00 27.44 86 PRO A N 1
ATOM 726 C CA . PRO A 1 92 ? 39.239 38.134 -7.705 1.00 27.69 86 PRO A CA 1
ATOM 727 C C . PRO A 1 92 ? 39.833 38.310 -6.287 1.00 26.46 86 PRO A C 1
ATOM 728 O O . PRO A 1 92 ? 39.477 37.573 -5.376 1.00 26.07 86 PRO A O 1
ATOM 732 N N . VAL A 1 93 ? 40.723 39.275 -6.118 1.00 26.07 87 VAL A N 1
ATOM 733 C CA . VAL A 1 93 ? 41.333 39.536 -4.821 1.00 25.68 87 VAL A CA 1
ATOM 734 C C . VAL A 1 93 ? 40.326 40.274 -3.937 1.00 26.22 87 VAL A C 1
ATOM 735 O O . VAL A 1 93 ? 39.928 41.401 -4.223 1.00 28.13 87 VAL A O 1
ATOM 739 N N . GLU A 1 94 ? 39.967 39.644 -2.835 1.00 26.10 88 GLU A N 1
ATOM 740 C CA . GLU A 1 94 ? 39.058 40.238 -1.840 1.00 26.85 88 GLU A CA 1
ATOM 741 C C . GLU A 1 94 ? 39.702 41.375 -1.056 1.00 26.86 88 GLU A C 1
ATOM 742 O O . GLU A 1 94 ? 40.883 41.303 -0.667 1.00 25.60 88 GLU A O 1
ATOM 748 N N . LYS A 1 95 ? 38.913 42.398 -0.781 1.00 26.55 89 LYS A N 1
ATOM 749 C CA . LYS A 1 95 ? 39.331 43.502 0.093 1.00 27.43 89 LYS A CA 1
ATOM 750 C C . LYS A 1 95 ? 39.762 43.030 1.478 1.00 25.67 89 LYS A C 1
ATOM 751 O O . LYS A 1 95 ? 39.314 41.971 1.963 1.00 22.31 89 LYS A O 1
ATOM 757 N N . ASP A 1 96 ? 40.674 43.783 2.104 1.00 27.13 90 ASP A N 1
ATOM 758 C CA . ASP A 1 96 ? 41.115 43.503 3.454 1.00 27.40 90 ASP A CA 1
ATOM 759 C C . ASP A 1 96 ? 39.913 43.547 4.384 1.00 28.18 90 ASP A C 1
ATOM 760 O O . ASP A 1 96 ? 39.008 44.367 4.198 1.00 28.55 90 ASP A O 1
ATOM 765 N N . VAL A 1 97 ? 39.913 42.678 5.392 1.00 28.54 91 VAL A N 1
ATOM 766 C CA . VAL A 1 97 ? 38.920 42.746 6.453 1.00 29.05 91 VAL A CA 1
ATOM 767 C C . VAL A 1 97 ? 39.698 42.841 7.767 1.00 28.95 91 VAL A C 1
ATOM 768 O O . VAL A 1 97 ? 40.421 41.907 8.124 1.00 29.40 91 VAL A O 1
ATOM 772 N N . LEU A 1 98 ? 39.472 43.915 8.531 1.00 28.95 92 LEU A N 1
ATOM 773 C CA . LEU A 1 98 ? 40.168 44.141 9.813 1.00 29.15 92 LEU A CA 1
ATOM 774 C C . LEU A 1 98 ? 39.213 44.356 10.956 1.00 29.64 92 LEU A C 1
ATOM 775 O O . LEU A 1 98 ? 38.253 45.115 10.827 1.00 28.99 92 LEU A O 1
ATOM 780 N N . ARG A 1 99 ? 39.467 43.665 12.077 1.00 31.01 93 ARG A N 1
ATOM 781 C CA . ARG A 1 99 ? 38.770 43.944 13.337 1.00 31.39 93 ARG A CA 1
ATOM 782 C C . ARG A 1 99 ? 39.810 44.422 14.307 1.00 31.06 93 ARG A C 1
ATOM 783 O O . ARG A 1 99 ? 40.609 43.620 14.783 1.00 32.78 93 ARG A O 1
ATOM 791 N N . SER A 1 100 ? 39.808 45.724 14.605 1.00 30.23 94 SER A N 1
ATOM 792 C CA . SER A 1 100 ? 40.699 46.292 15.599 1.00 29.49 94 SER A CA 1
ATOM 793 C C . SER A 1 100 ? 39.893 46.852 16.765 1.00 29.64 94 SER A C 1
ATOM 794 O O . SER A 1 100 ? 39.360 47.968 16.683 1.00 29.66 94 SER A O 1
ATOM 797 N N . ASP A 1 101 ? 39.827 46.076 17.840 1.00 29.52 95 ASP A N 1
ATOM 798 C CA . ASP A 1 101 ? 39.248 46.486 19.118 1.00 30.33 95 ASP A CA 1
ATOM 799 C C . ASP A 1 101 ? 39.921 47.774 19.623 1.00 30.94 95 ASP A C 1
ATOM 800 O O . ASP A 1 101 ? 39.242 48.684 20.111 1.00 29.50 95 ASP A O 1
ATOM 805 N N . PHE A 1 102 ? 41.250 47.844 19.490 1.00 31.32 96 PHE A N 1
ATOM 806 C CA . PHE A 1 102 ? 41.991 49.047 19.867 1.00 31.91 96 PHE A CA 1
ATOM 807 C C . PHE A 1 102 ? 41.513 50.342 19.157 1.00 31.54 96 PHE A C 1
ATOM 808 O O . PHE A 1 102 ? 41.333 51.362 19.808 1.00 30.68 96 PHE A O 1
ATOM 816 N N . LEU A 1 103 ? 41.338 50.316 17.838 1.00 30.20 97 LEU A N 1
ATOM 817 C CA . LEU A 1 103 ? 40.865 51.507 17.154 1.00 30.26 97 LEU A CA 1
ATOM 818 C C . LEU A 1 103 ? 39.432 51.886 17.569 1.00 30.60 97 LEU A C 1
ATOM 819 O O . LEU A 1 103 ? 39.102 53.070 17.582 1.00 29.35 97 LEU A O 1
ATOM 832 N N . ARG A 1 105 ? 38.231 51.356 20.621 1.00 32.28 99 ARG A N 1
ATOM 833 C CA . ARG A 1 105 ? 38.416 51.958 21.958 1.00 34.09 99 ARG A CA 1
ATOM 834 C C . ARG A 1 105 ? 38.802 53.425 21.802 1.00 34.74 99 ARG A C 1
ATOM 835 O O . ARG A 1 105 ? 38.271 54.284 22.518 1.00 35.35 99 ARG A O 1
ATOM 851 N N . TYR A 1 107 ? 38.053 55.225 19.205 1.00 30.66 101 TYR A N 1
ATOM 852 C CA . TYR A 1 107 ? 36.863 55.889 18.691 1.00 30.59 101 TYR A CA 1
ATOM 853 C C . TYR A 1 107 ? 35.900 56.308 19.837 1.00 31.14 101 TYR A C 1
ATOM 854 O O . TYR A 1 107 ? 35.327 57.395 19.820 1.00 29.87 101 TYR A O 1
ATOM 863 N N . PHE A 1 108 ? 35.769 55.447 20.837 1.00 31.52 102 PHE A N 1
ATOM 864 C CA . PHE A 1 108 ? 34.928 55.703 21.984 1.00 32.88 102 PHE A CA 1
ATOM 865 C C . PHE A 1 108 ? 35.744 56.264 23.147 1.00 35.07 102 PHE A C 1
ATOM 866 O O . PHE A 1 108 ? 35.313 56.219 24.314 1.00 35.76 102 PHE A O 1
ATOM 874 N N . GLY A 1 109 ? 36.911 56.825 22.838 1.00 36.63 103 GLY A N 1
ATOM 875 C CA . GLY A 1 109 ? 37.843 57.289 23.863 1.00 38.14 103 GLY A CA 1
ATOM 876 C C . GLY A 1 109 ? 37.317 58.356 24.811 1.00 40.70 103 GLY A C 1
ATOM 877 O O . GLY A 1 109 ? 37.767 58.486 25.957 1.00 40.47 103 GLY A O 1
ATOM 878 N N . ASN A 1 110 ? 36.337 59.111 24.350 1.00 41.60 104 ASN A N 1
ATOM 879 C CA . ASN A 1 110 ? 35.781 60.158 25.156 1.00 44.07 104 ASN A CA 1
ATOM 880 C C . ASN A 1 110 ? 35.036 59.579 26.367 1.00 45.22 104 ASN A C 1
ATOM 881 O O . ASN A 1 110 ? 34.834 60.269 27.364 1.00 45.20 104 ASN A O 1
ATOM 886 N N . TYR A 1 111 ? 34.717 58.280 26.319 1.00 44.55 105 TYR A N 1
ATOM 887 C CA . TYR A 1 111 ? 34.146 57.601 27.472 1.00 45.95 105 TYR A CA 1
ATOM 888 C C . TYR A 1 111 ? 35.158 56.909 28.360 1.00 47.64 105 TYR A C 1
ATOM 889 O O . TYR A 1 111 ? 34.786 56.253 29.335 1.00 49.30 105 TYR A O 1
ATOM 898 N N . SER A 1 112 ? 36.438 57.089 28.060 1.00 48.13 106 SER A N 1
ATOM 899 C CA . SER A 1 112 ? 37.499 56.567 28.890 1.00 49.45 106 SER A CA 1
ATOM 900 C C . SER A 1 112 ? 38.123 57.747 29.694 1.00 51.59 106 SER A C 1
ATOM 901 O O . SER A 1 112 ? 37.457 58.738 29.951 1.00 51.62 106 SER A O 1
ATOM 904 N N . ASP A 1 113 ? 39.388 57.635 30.082 1.00 52.56 107 ASP A N 1
ATOM 905 C CA . ASP A 1 113 ? 40.107 58.757 30.679 1.00 54.80 107 ASP A CA 1
ATOM 906 C C . ASP A 1 113 ? 41.521 58.780 30.129 1.00 54.47 107 ASP A C 1
ATOM 907 O O . ASP A 1 113 ? 41.950 57.822 29.498 1.00 52.33 107 ASP A O 1
ATOM 912 N N . ASP A 1 114 ? 42.267 59.841 30.416 1.00 55.55 108 ASP A N 1
ATOM 913 C CA . ASP A 1 114 ? 43.579 60.021 29.807 1.00 56.00 108 ASP A CA 1
ATOM 914 C C . ASP A 1 114 ? 44.548 58.916 30.226 1.00 56.40 108 ASP A C 1
ATOM 915 O O . ASP A 1 114 ? 45.257 58.351 29.370 1.00 55.21 108 ASP A O 1
ATOM 920 N N . VAL A 1 115 ? 44.577 58.594 31.522 1.00 56.64 109 VAL A N 1
ATOM 921 C CA . VAL A 1 115 ? 45.448 57.514 31.999 1.00 56.77 109 VAL A CA 1
ATOM 922 C C . VAL A 1 115 ? 45.205 56.254 31.153 1.00 53.56 109 VAL A C 1
ATOM 923 O O . VAL A 1 115 ? 46.141 55.697 30.588 1.00 53.25 109 VAL A O 1
ATOM 927 N N . THR A 1 116 ? 43.943 55.845 31.035 1.00 50.94 110 THR A N 1
ATOM 928 C CA . THR A 1 116 ? 43.585 54.583 30.389 1.00 48.68 110 THR A CA 1
ATOM 929 C C . THR A 1 116 ? 43.908 54.597 28.902 1.00 46.01 110 THR A C 1
ATOM 930 O O . THR A 1 116 ? 44.401 53.615 28.385 1.00 44.95 110 THR A O 1
ATOM 934 N N . ILE A 1 117 ? 43.616 55.709 28.227 1.00 45.85 111 ILE A N 1
ATOM 935 C CA . ILE A 1 117 ? 43.976 55.902 26.811 1.00 44.54 111 ILE A CA 1
ATOM 936 C C . ILE A 1 117 ? 45.486 55.820 26.597 1.00 46.08 111 ILE A C 1
ATOM 937 O O . ILE A 1 117 ? 45.961 55.146 25.674 1.00 44.51 111 ILE A O 1
ATOM 942 N N . LYS A 1 118 ? 46.241 56.502 27.455 1.00 48.19 112 LYS A N 1
ATOM 943 C CA . LYS A 1 118 ? 47.703 56.473 27.380 1.00 50.74 112 LYS A CA 1
ATOM 944 C C . LYS A 1 118 ? 48.222 55.051 27.497 1.00 50.94 112 LYS A C 1
ATOM 945 O O . LYS A 1 118 ? 49.140 54.654 26.757 1.00 50.94 112 LYS A O 1
ATOM 947 N N . LYS A 1 119 ? 47.644 54.289 28.434 1.00 52.40 113 LYS A N 1
ATOM 948 C CA . LYS A 1 119 ? 48.048 52.876 28.659 1.00 52.51 113 LYS A CA 1
ATOM 949 C C . LYS A 1 119 ? 47.772 52.024 27.448 1.00 49.14 113 LYS A C 1
ATOM 950 O O . LYS A 1 119 ? 48.615 51.224 27.017 1.00 48.33 113 LYS A O 1
ATOM 956 N N . TRP A 1 120 ? 46.561 52.151 26.923 1.00 46.78 114 TRP A N 1
ATOM 957 C CA . TRP A 1 120 ? 46.187 51.399 25.733 1.00 44.24 114 TRP A CA 1
ATOM 958 C C . TRP A 1 120 ? 47.103 51.694 24.561 1.00 42.97 114 TRP A C 1
ATOM 959 O O . TRP A 1 120 ? 47.518 50.771 23.837 1.00 43.28 114 TRP A O 1
ATOM 970 N N . ILE A 1 121 ? 47.440 52.970 24.366 1.00 43.67 115 ILE A N 1
ATOM 971 C CA . ILE A 1 121 ? 48.352 53.347 23.283 1.00 42.76 115 ILE A CA 1
ATOM 972 C C . ILE A 1 121 ? 49.730 52.718 23.497 1.00 43.34 115 ILE A C 1
ATOM 973 O O . ILE A 1 121 ? 50.319 52.167 22.571 1.00 42.40 115 ILE A O 1
ATOM 978 N N . LYS A 1 122 ? 50.218 52.755 24.728 1.00 45.15 116 LYS A N 1
ATOM 979 C CA . LYS A 1 122 ? 51.550 52.235 25.025 1.00 46.62 116 LYS A CA 1
ATOM 980 C C . LYS A 1 122 ? 51.591 50.726 24.817 1.00 45.63 116 LYS A C 1
ATOM 981 O O . LYS A 1 122 ? 52.537 50.200 24.211 1.00 44.58 116 LYS A O 1
ATOM 983 N N . ASP A 1 123 ? 50.542 50.033 25.266 1.00 46.07 117 ASP A N 1
ATOM 984 C CA . ASP A 1 123 ? 50.403 48.590 24.992 1.00 45.58 117 ASP A CA 1
ATOM 985 C C . ASP A 1 123 ? 50.422 48.250 23.498 1.00 43.83 117 ASP A C 1
ATOM 986 O O . ASP A 1 123 ? 51.024 47.253 23.076 1.00 42.18 117 ASP A O 1
ATOM 991 N N . GLU A 1 124 ? 49.733 49.072 22.717 1.00 43.11 118 GLU A N 1
ATOM 992 C CA . GLU A 1 124 ? 49.627 48.877 21.263 1.00 41.90 118 GLU A CA 1
ATOM 993 C C . GLU A 1 124 ? 50.963 49.110 20.548 1.00 41.89 118 GLU A C 1
ATOM 994 O O . GLU A 1 124 ? 51.348 48.347 19.650 1.00 41.83 118 GLU A O 1
ATOM 1000 N N . ILE A 1 125 ? 51.682 50.138 20.976 1.00 43.71 119 ILE A N 1
ATOM 1001 C CA . ILE A 1 125 ? 53.034 50.376 20.494 1.00 44.67 119 ILE A CA 1
ATOM 1002 C C . ILE A 1 125 ? 53.917 49.161 20.805 1.00 45.35 119 ILE A C 1
ATOM 1003 O O . ILE A 1 125 ? 54.618 48.643 19.928 1.00 44.88 119 ILE A O 1
ATOM 1008 N N . GLU A 1 126 ? 53.854 48.684 22.043 1.00 47.31 120 GLU A N 1
ATOM 1009 C CA . GLU A 1 126 ? 54.721 47.574 22.470 1.00 48.32 120 GLU A CA 1
ATOM 1010 C C . GLU A 1 126 ? 54.407 46.315 21.657 1.00 46.72 120 GLU A C 1
ATOM 1011 O O . GLU A 1 126 ? 55.322 45.632 21.181 1.00 46.57 120 GLU A O 1
ATOM 1013 N N . ARG A 1 127 ? 53.113 46.044 21.478 1.00 45.83 121 ARG A N 1
ATOM 1014 C CA . ARG A 1 127 ? 52.625 44.929 20.666 1.00 44.71 121 ARG A CA 1
ATOM 1015 C C . ARG A 1 127 ? 53.132 44.964 19.228 1.00 42.72 121 ARG A C 1
ATOM 1016 O O . ARG A 1 127 ? 53.709 43.996 18.767 1.00 42.31 121 ARG A O 1
ATOM 1024 N N . LYS A 1 128 ? 52.926 46.081 18.534 1.00 41.68 122 LYS A N 1
ATOM 1025 C CA . LYS A 1 128 ? 53.329 46.192 17.126 1.00 41.00 122 LYS A CA 1
ATOM 1026 C C . LYS A 1 128 ? 54.849 46.122 16.975 1.00 41.78 122 LYS A C 1
ATOM 1027 O O . LYS A 1 128 ? 55.348 45.511 16.025 1.00 40.46 122 LYS A O 1
ATOM 1033 N N . GLU A 1 129 ? 55.578 46.714 17.926 1.00 44.05 123 GLU A N 1
ATOM 1034 C CA . GLU A 1 129 ? 57.045 46.633 17.950 1.00 45.63 123 GLU A CA 1
ATOM 1035 C C . GLU A 1 129 ? 57.525 45.173 18.041 1.00 45.92 123 GLU A C 1
ATOM 1036 O O . GLU A 1 129 ? 58.429 44.766 17.304 1.00 44.89 123 GLU A O 1
ATOM 1042 N N . ALA A 1 130 ? 56.903 44.392 18.926 1.00 47.34 124 ALA A N 1
ATOM 1043 C CA . ALA A 1 130 ? 57.208 42.957 19.065 1.00 48.29 124 ALA A CA 1
ATOM 1044 C C . ALA A 1 130 ? 56.933 42.174 17.759 1.00 47.76 124 ALA A C 1
ATOM 1045 O O . ALA A 1 130 ? 57.816 41.437 17.288 1.00 47.28 124 ALA A O 1
ATOM 1047 N N . TYR A 1 131 ? 55.751 42.378 17.169 1.00 47.60 125 TYR A N 1
ATOM 1048 C CA . TYR A 1 131 ? 55.374 41.736 15.876 1.00 48.11 125 TYR A CA 1
ATOM 1049 C C . TYR A 1 131 ? 56.400 42.033 14.793 1.00 48.02 125 TYR A C 1
ATOM 1050 O O . TYR A 1 131 ? 56.779 41.147 14.013 1.00 48.35 125 TYR A O 1
ATOM 1059 N N . ILE A 1 132 ? 56.831 43.288 14.731 1.00 48.80 126 ILE A N 1
ATOM 1060 C CA . ILE A 1 132 ? 57.804 43.705 13.742 1.00 48.71 126 ILE A CA 1
ATOM 1061 C C . ILE A 1 132 ? 59.018 42.809 13.903 1.00 50.56 126 ILE A C 1
ATOM 1062 O O . ILE A 1 132 ? 59.308 42.039 12.987 1.00 49.93 126 ILE A O 1
ATOM 1067 N N . ALA A 1 133 ? 59.674 42.885 15.072 1.00 52.76 127 ALA A N 1
ATOM 1068 C CA . ALA A 1 133 ? 60.821 42.012 15.428 1.00 54.50 127 ALA A CA 1
ATOM 1069 C C . ALA A 1 133 ? 60.587 40.510 15.186 1.00 54.04 127 ALA A C 1
ATOM 1070 O O . ALA A 1 133 ? 61.426 39.827 14.628 1.00 55.28 127 ALA A O 1
ATOM 1072 N N . ASP A 1 134 ? 59.458 39.983 15.614 1.00 54.16 128 ASP A N 1
ATOM 1073 C CA . ASP A 1 134 ? 59.196 38.555 15.436 1.00 54.26 128 ASP A CA 1
ATOM 1074 C C . ASP A 1 134 ? 59.305 38.187 13.931 1.00 51.90 128 ASP A C 1
ATOM 1075 O O . ASP A 1 134 ? 60.150 37.379 13.520 1.00 52.08 128 ASP A O 1
ATOM 1080 N N . LEU A 1 135 ? 58.511 38.888 13.130 1.00 48.87 129 LEU A N 1
ATOM 1081 C CA . LEU A 1 135 ? 58.135 38.484 11.784 1.00 46.23 129 LEU A CA 1
ATOM 1082 C C . LEU A 1 135 ? 59.311 38.203 10.862 1.00 44.63 129 LEU A C 1
ATOM 1083 O O . LEU A 1 135 ? 59.329 37.212 10.160 1.00 42.31 129 LEU A O 1
ATOM 1088 N N . ARG A 1 136 ? 60.295 39.086 10.888 1.00 44.41 130 ARG A N 1
ATOM 1089 C CA . ARG A 1 136 ? 61.476 38.960 10.031 1.00 44.47 130 ARG A CA 1
ATOM 1090 C C . ARG A 1 136 ? 62.123 37.559 10.235 1.00 43.48 130 ARG A C 1
ATOM 1091 O O . ARG A 1 136 ? 62.294 36.763 9.304 1.00 42.49 130 ARG A O 1
ATOM 1099 N N . LEU A 1 137 ? 62.426 37.259 11.478 1.00 43.59 131 LEU A N 1
ATOM 1100 C CA . LEU A 1 137 ? 63.065 35.994 11.845 1.00 43.56 131 LEU A CA 1
ATOM 1101 C C . LEU A 1 137 ? 62.208 34.762 11.467 1.00 41.86 131 LEU A C 1
ATOM 1102 O O . LEU A 1 137 ? 62.714 33.736 10.983 1.00 40.75 131 LEU A O 1
ATOM 1107 N N . LYS A 1 138 ? 60.903 34.884 11.645 1.00 40.11 132 LYS A N 1
ATOM 1108 C CA . LYS A 1 138 ? 59.999 33.800 11.256 1.00 39.54 132 LYS A CA 1
ATOM 1109 C C . LYS A 1 138 ? 59.960 33.543 9.742 1.00 37.40 132 LYS A C 1
ATOM 1110 O O . LYS A 1 138 ? 59.833 32.407 9.328 1.00 36.92 132 LYS A O 1
ATOM 1116 N N . TYR A 1 139 ? 60.080 34.578 8.913 1.00 36.56 133 TYR A N 1
ATOM 1117 C CA . TYR A 1 139 ? 60.132 34.353 7.450 1.00 35.39 133 TYR A CA 1
ATOM 1118 C C . TYR A 1 139 ? 61.421 33.634 7.039 1.00 36.05 133 TYR A C 1
ATOM 1119 O O . TYR A 1 139 ? 61.410 32.814 6.147 1.00 35.49 133 TYR A O 1
ATOM 1128 N N . GLU A 1 140 ? 62.532 33.905 7.721 1.00 38.48 134 GLU A N 1
ATOM 1129 C CA . GLU A 1 140 ? 63.781 33.190 7.450 1.00 39.06 134 GLU A CA 1
ATOM 1130 C C . GLU A 1 140 ? 63.714 31.706 7.855 1.00 40.35 134 GLU A C 1
ATOM 1131 O O . GLU A 1 140 ? 64.389 30.876 7.251 1.00 41.59 134 GLU A O 1
ATOM 1137 N N . LYS A 1 141 ? 62.933 31.391 8.890 1.00 40.13 135 LYS A N 1
ATOM 1138 C CA . LYS A 1 141 ? 62.667 30.018 9.305 1.00 41.02 135 LYS A CA 1
ATOM 1139 C C . LYS A 1 141 ? 61.738 29.292 8.306 1.00 39.94 135 LYS A C 1
ATOM 1140 O O . LYS A 1 141 ? 62.026 28.181 7.867 1.00 39.15 135 LYS A O 1
ATOM 1146 N N . TRP A 1 142 ? 60.633 29.928 7.934 1.00 38.31 136 TRP A N 1
ATOM 1147 C CA . TRP A 1 142 ? 59.612 29.2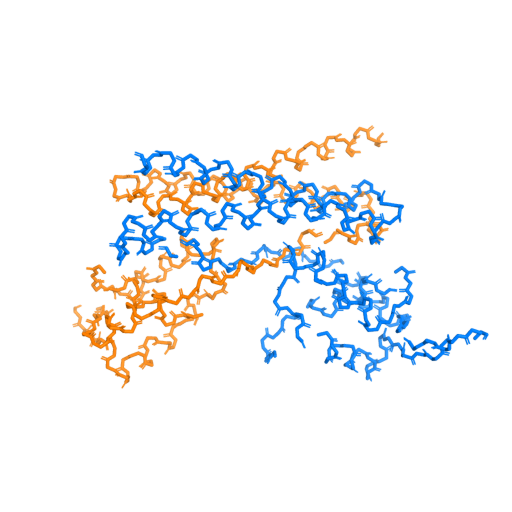57 7.099 1.00 38.76 136 TRP A CA 1
ATOM 1148 C C . TRP A 1 142 ? 59.818 29.354 5.596 1.00 38.27 136 TRP A C 1
ATOM 1149 O O . TRP A 1 142 ? 59.377 28.452 4.866 1.00 38.96 136 TRP A O 1
ATOM 1160 N N . ARG A 1 143 ? 60.477 30.417 5.139 1.00 35.69 137 ARG A N 1
ATOM 1161 C CA . ARG A 1 143 ? 60.693 30.604 3.711 1.00 35.91 137 ARG A CA 1
ATOM 1162 C C . ARG A 1 143 ? 62.191 30.698 3.436 1.00 35.77 137 ARG A C 1
ATOM 1163 O O . ARG A 1 143 ? 62.724 31.768 3.091 1.00 33.04 137 ARG A O 1
ATOM 1171 N N . VAL A 1 144 ? 62.856 29.573 3.619 1.00 36.73 138 VAL A N 1
ATOM 1172 C CA . VAL A 1 144 ? 64.220 29.438 3.167 1.00 38.80 138 VAL A CA 1
ATOM 1173 C C . VAL A 1 144 ? 64.068 29.396 1.636 1.00 38.10 138 VAL A C 1
ATOM 1174 O O . VAL A 1 144 ? 63.205 28.691 1.067 1.00 41.34 138 VAL A O 1
ATOM 1178 N N . GLY A 1 145 ? 64.851 30.200 0.978 1.00 35.79 139 GLY A N 1
ATOM 1179 C CA . GLY A 1 145 ? 64.727 30.335 -0.446 1.00 33.14 139 GLY A CA 1
ATOM 1180 C C . GLY A 1 145 ? 63.702 31.393 -0.781 1.00 30.79 139 GLY A C 1
ATOM 1181 O O . GLY A 1 145 ? 63.196 31.399 -1.881 1.00 29.40 139 GLY A O 1
ATOM 1182 N N . ILE A 1 146 ? 63.429 32.311 0.147 1.00 28.60 140 ILE A N 1
ATOM 1183 C CA . ILE A 1 146 ? 62.420 33.339 -0.086 1.00 27.04 140 ILE A CA 1
ATOM 1184 C C . ILE A 1 146 ? 62.666 34.114 -1.370 1.00 25.77 140 ILE A C 1
ATOM 1185 O O . ILE A 1 146 ? 63.804 34.504 -1.678 1.00 25.61 140 ILE A O 1
ATOM 1190 N N . THR A 1 147 ? 61.612 34.326 -2.139 1.00 25.08 141 THR A N 1
ATOM 1191 C CA . THR A 1 147 ? 61.699 35.044 -3.419 1.00 24.68 141 THR A CA 1
ATOM 1192 C C . THR A 1 147 ? 61.156 36.457 -3.333 1.00 25.13 141 THR A C 1
ATOM 1193 O O . THR A 1 147 ? 60.503 36.819 -2.365 1.00 24.60 141 THR A O 1
ATOM 1197 N N . PHE A 1 148 ? 61.439 37.255 -4.370 1.00 25.42 142 PHE A N 1
ATOM 1198 C CA . PHE A 1 148 ? 60.980 38.631 -4.442 1.00 24.86 142 PHE A CA 1
ATOM 1199 C C . PHE A 1 148 ? 59.490 38.759 -4.091 1.00 24.29 142 PHE A C 1
ATOM 1200 O O . PHE A 1 148 ? 59.131 39.587 -3.263 1.00 24.71 142 PHE A O 1
ATOM 1208 N N . VAL A 1 149 ? 58.622 37.945 -4.690 1.00 23.34 143 VAL A N 1
ATOM 1209 C CA . VAL A 1 149 ? 57.175 38.131 -4.475 1.00 22.17 143 VAL A CA 1
ATOM 1210 C C . VAL A 1 149 ? 56.770 37.743 -3.033 1.00 22.30 143 VAL A C 1
ATOM 1211 O O . VAL A 1 149 ? 55.930 38.395 -2.433 1.00 21.23 143 VAL A O 1
ATOM 1215 N N . GLU A 1 150 ? 57.355 36.671 -2.516 1.00 22.00 144 GLU A N 1
ATOM 1216 C CA . GLU A 1 150 ? 57.112 36.250 -1.116 1.00 23.76 144 GLU A CA 1
ATOM 1217 C C . GLU A 1 150 ? 57.537 37.317 -0.122 1.00 24.39 144 GLU A C 1
ATOM 1218 O O . GLU A 1 150 ? 56.918 37.497 0.925 1.00 26.76 144 GLU A O 1
ATOM 1224 N N . GLU A 1 151 ? 58.603 38.023 -0.434 1.00 24.15 145 GLU A N 1
ATOM 1225 C CA . GLU A 1 151 ? 59.075 39.067 0.434 1.00 25.52 145 GLU A CA 1
ATOM 1226 C C . GLU A 1 151 ? 58.077 40.246 0.504 1.00 25.87 145 GLU A C 1
ATOM 1227 O O . GLU A 1 151 ? 58.071 40.978 1.493 1.00 24.92 145 GLU A O 1
ATOM 1233 N N . ILE A 1 152 ? 57.234 40.436 -0.536 1.00 25.99 146 ILE A N 1
ATOM 1234 C CA . ILE A 1 152 ? 56.243 41.543 -0.488 1.00 25.12 146 ILE A CA 1
ATOM 1235 C C . ILE A 1 152 ? 55.329 41.414 0.742 1.00 25.52 146 ILE A C 1
ATOM 1236 O O . ILE A 1 152 ? 55.098 42.407 1.437 1.00 24.99 146 ILE A O 1
ATOM 1241 N N . SER A 1 153 ? 54.855 40.214 1.056 1.00 25.46 147 SER A N 1
ATOM 1242 C CA . SER A 1 153 ? 53.961 40.053 2.225 1.00 26.69 147 SER A CA 1
ATOM 1243 C C . SER A 1 153 ? 54.626 40.507 3.499 1.00 27.29 147 SER A C 1
ATOM 1244 O O . SER A 1 153 ? 54.022 41.214 4.298 1.00 27.99 147 SER A O 1
ATOM 1247 N N . LEU A 1 154 ? 55.888 40.119 3.692 1.00 26.38 148 LEU A N 1
ATOM 1248 C CA . LEU A 1 154 ? 56.663 40.579 4.835 1.00 26.41 148 LEU A CA 1
ATOM 1249 C C . LEU A 1 154 ? 56.839 42.076 4.861 1.00 26.94 148 LEU A C 1
ATOM 1250 O O . LEU A 1 154 ? 56.568 42.730 5.893 1.00 26.88 148 LEU A O 1
ATOM 1255 N N . ASP A 1 155 ? 57.349 42.625 3.763 1.00 27.25 149 ASP A N 1
ATOM 1256 C CA . ASP A 1 155 ? 57.732 44.045 3.750 1.00 27.87 149 ASP A CA 1
ATOM 1257 C C . ASP A 1 155 ? 56.507 44.954 3.851 1.00 27.77 149 ASP A C 1
ATOM 1258 O O . ASP A 1 155 ? 56.573 46.010 4.456 1.00 27.19 149 ASP A O 1
ATOM 1263 N N . VAL A 1 156 ? 55.396 44.547 3.260 1.00 27.60 150 VAL A N 1
ATOM 1264 C CA . VAL A 1 156 ? 54.171 45.344 3.399 1.00 27.56 150 VAL A CA 1
ATOM 1265 C C . VAL A 1 156 ? 53.708 45.353 4.854 1.00 29.34 150 VAL A C 1
ATOM 1266 O O . VAL A 1 156 ? 53.372 46.419 5.433 1.00 28.32 150 VAL A O 1
ATOM 1270 N N . GLY A 1 157 ? 53.773 44.189 5.489 1.00 29.37 151 GLY A N 1
ATOM 1271 C CA . GLY A 1 157 ? 53.403 44.079 6.884 1.00 30.75 151 GLY A CA 1
ATOM 1272 C C . GLY A 1 157 ? 54.227 44.914 7.805 1.00 31.90 151 GLY A C 1
ATOM 1273 O O . GLY A 1 157 ? 53.676 45.656 8.627 1.00 34.15 151 GLY A O 1
ATOM 1274 N N . ILE A 1 158 ? 55.546 44.805 7.693 1.00 31.65 152 ILE A N 1
ATOM 1275 C CA . ILE A 1 158 ? 56.451 45.637 8.446 1.00 32.96 152 ILE A CA 1
ATOM 1276 C C . ILE A 1 158 ? 56.243 47.144 8.132 1.00 32.54 152 ILE A C 1
ATOM 1277 O O . ILE A 1 158 ? 56.314 47.955 9.031 1.00 33.73 152 ILE A O 1
ATOM 1282 N N . ALA A 1 159 ? 55.965 47.498 6.885 1.00 31.59 153 ALA A N 1
ATOM 1283 C CA . ALA A 1 159 ? 55.799 48.919 6.504 1.00 31.66 153 ALA A CA 1
ATOM 1284 C C . ALA A 1 159 ? 54.580 49.467 7.228 1.00 30.89 153 ALA A C 1
ATOM 1285 O O . ALA A 1 159 ? 54.613 50.533 7.839 1.00 29.13 153 ALA A O 1
ATOM 1287 N N . SER A 1 160 ? 53.519 48.673 7.225 1.00 29.72 154 SER A N 1
ATOM 1288 C CA . SER A 1 160 ? 52.279 49.071 7.834 1.00 30.45 154 SER A CA 1
ATOM 1289 C C . SER A 1 160 ? 52.363 49.154 9.362 1.00 31.63 154 SER A C 1
ATOM 1290 O O . SER A 1 160 ? 52.025 50.167 9.952 1.00 32.32 154 SER A O 1
ATOM 1293 N N . TYR A 1 161 ? 52.871 48.112 10.004 1.00 31.91 155 TYR A N 1
ATOM 1294 C CA . TYR A 1 161 ? 53.101 48.149 11.436 1.00 33.61 155 TYR A CA 1
ATOM 1295 C C . TYR A 1 161 ? 53.994 49.288 11.896 1.00 34.77 155 TYR A C 1
ATOM 1296 O O . TYR A 1 161 ? 53.745 49.900 12.955 1.00 35.98 155 TYR A O 1
ATOM 1305 N N . SER A 1 162 ? 55.068 49.543 11.155 1.00 34.50 156 SER A N 1
ATOM 1306 C CA . SER A 1 162 ? 56.000 50.587 11.540 1.00 35.69 156 SER A CA 1
ATOM 1307 C C . SER A 1 162 ? 55.346 51.966 11.454 1.00 35.20 156 SER A C 1
ATOM 1308 O O . SER A 1 162 ? 55.621 52.850 12.274 1.00 35.95 156 SER A O 1
ATOM 1311 N N . ALA A 1 163 ? 54.467 52.143 10.484 1.00 33.50 157 ALA A N 1
ATOM 1312 C CA . ALA A 1 163 ? 53.805 53.420 10.295 1.00 33.77 157 ALA A CA 1
ATOM 1313 C C . ALA A 1 163 ? 52.776 53.583 11.391 1.00 34.19 157 ALA A C 1
ATOM 1314 O O . ALA A 1 163 ? 52.628 54.679 11.944 1.00 34.93 157 ALA A O 1
ATOM 1316 N N . GLN A 1 164 ? 52.093 52.496 11.751 1.00 32.77 158 GLN A N 1
ATOM 1317 C CA . GLN A 1 164 ? 51.172 52.538 12.914 1.00 33.60 158 GLN A CA 1
ATOM 1318 C C . GLN A 1 164 ? 51.897 52.919 14.199 1.00 34.70 158 GLN A C 1
ATOM 1319 O O . GLN A 1 164 ? 51.424 53.763 14.932 1.00 34.60 158 GLN A O 1
ATOM 1325 N N . VAL A 1 165 ? 53.042 52.274 14.458 1.00 35.21 159 VAL A N 1
ATOM 1326 C CA . VAL A 1 165 ? 53.873 52.611 15.632 1.00 37.36 159 VAL A CA 1
ATOM 1327 C C . VAL A 1 165 ? 54.270 54.092 15.669 1.00 38.93 159 VAL A C 1
ATOM 1328 O O . VAL A 1 165 ? 54.080 54.759 16.693 1.00 40.07 159 VAL A O 1
ATOM 1332 N N . GLU A 1 166 ? 54.837 54.591 14.566 1.00 40.02 160 GLU A N 1
ATOM 1333 C CA . GLU A 1 166 ? 55.266 56.003 14.461 1.00 42.09 160 GLU A CA 1
ATOM 1334 C C . GLU A 1 166 ? 54.100 56.930 14.797 1.00 41.90 160 GLU A C 1
ATOM 1335 O O . GLU A 1 166 ? 54.230 57.825 15.629 1.00 42.26 160 GLU A O 1
ATOM 1338 N N . THR A 1 167 ? 52.950 56.667 14.183 1.00 39.81 161 THR A N 1
ATOM 1339 C CA . THR A 1 167 ? 51.768 57.490 14.389 1.00 40.57 161 THR A CA 1
ATOM 1340 C C . THR A 1 167 ? 51.360 57.492 15.853 1.00 40.90 161 THR A C 1
ATOM 1341 O O . THR A 1 167 ? 51.126 58.544 16.425 1.00 42.63 161 THR A O 1
ATOM 1345 N N . LEU A 1 168 ? 51.341 56.324 16.475 1.00 39.84 162 LEU A N 1
ATOM 1346 C CA . LEU A 1 168 ? 50.915 56.219 17.860 1.00 40.65 162 LEU A CA 1
ATOM 1347 C C . LEU A 1 168 ? 51.866 56.901 18.823 1.00 43.22 162 LEU A C 1
ATOM 1348 O O . LEU A 1 168 ? 51.411 57.563 19.762 1.00 44.02 162 LEU A O 1
ATOM 1353 N N . LYS A 1 169 ? 53.173 56.765 18.593 1.00 45.14 163 LYS A N 1
ATOM 1354 C CA . LYS A 1 169 ? 54.166 57.514 19.379 1.00 48.18 163 LYS A CA 1
ATOM 1355 C C . LYS A 1 169 ? 53.887 59.015 19.373 1.00 50.16 163 LYS A C 1
ATOM 1356 O O . LYS A 1 169 ? 53.989 59.676 20.413 1.00 51.72 163 LYS A O 1
ATOM 1362 N N . LYS A 1 170 ? 53.530 59.546 18.205 1.00 50.68 164 LYS A N 1
ATOM 1363 C CA . LYS A 1 170 ? 53.153 60.964 18.068 1.00 53.44 164 LYS A CA 1
ATOM 1364 C C . LYS A 1 170 ? 51.866 61.331 18.793 1.00 53.63 164 LYS A C 1
ATOM 1365 O O . LYS A 1 170 ? 51.770 62.393 19.411 1.00 55.64 164 LYS A O 1
ATOM 1371 N N . LYS A 1 171 ? 50.868 60.466 18.724 1.00 52.04 165 LYS A N 1
ATOM 1372 C CA . LYS A 1 171 ? 49.646 60.703 19.475 1.00 52.29 165 LYS A CA 1
ATOM 1373 C C . LYS A 1 171 ? 49.922 60.729 20.984 1.00 54.88 165 LYS A C 1
ATOM 1374 O O . LYS A 1 171 ? 49.358 61.552 21.711 1.00 54.78 165 LYS A O 1
ATOM 1380 N N . LEU A 1 172 ? 50.808 59.844 21.436 1.00 56.38 166 LEU A N 1
ATOM 1381 C CA . LEU A 1 172 ? 51.206 59.790 22.840 1.00 59.64 166 LEU A CA 1
ATOM 1382 C C . LEU A 1 172 ? 51.913 61.086 23.259 1.00 63.36 166 LEU A C 1
ATOM 1383 O O . LEU A 1 172 ? 51.528 61.717 24.258 1.00 64.88 166 LEU A O 1
ATOM 1388 N N . GLU A 1 173 ? 52.925 61.495 22.493 1.00 65.23 167 GLU A N 1
ATOM 1389 C CA . GLU A 1 173 ? 53.602 62.777 22.729 1.00 68.99 167 GLU A CA 1
ATOM 1390 C C . GLU A 1 173 ? 52.588 63.871 23.010 1.00 70.09 167 GLU A C 1
ATOM 1391 O O . GLU A 1 173 ? 52.680 64.587 24.006 1.00 72.20 167 GLU A O 1
ATOM 1397 N N . GLU A 1 174 ? 51.627 63.994 22.103 1.00 68.72 168 GLU A N 1
ATOM 1398 C CA . GLU A 1 174 ? 50.617 65.026 22.195 1.00 69.90 168 GLU A CA 1
ATOM 1399 C C . GLU A 1 174 ? 49.782 64.914 23.467 1.00 70.55 168 GLU A C 1
ATOM 1400 O O . GLU A 1 174 ? 49.480 65.924 24.114 1.00 72.13 168 GLU A O 1
ATOM 1406 N N . LEU A 1 175 ? 49.430 63.692 23.843 1.00 69.47 169 LEU A N 1
ATOM 1407 C CA . LEU A 1 175 ? 48.615 63.492 25.038 1.00 70.37 169 LEU A CA 1
ATOM 1408 C C . LEU A 1 175 ? 49.385 63.860 26.325 1.00 73.50 169 LEU A C 1
ATOM 1409 O O . LEU A 1 175 ? 48.827 64.522 27.212 1.00 74.98 169 LEU A O 1
ATOM 1414 N N . GLU A 1 176 ? 50.658 63.455 26.408 1.00 74.89 170 GLU A N 1
ATOM 1415 C CA . GLU A 1 176 ? 51.540 63.804 27.540 1.00 78.23 170 GLU A CA 1
ATOM 1416 C C . GLU A 1 176 ? 52.234 65.154 27.327 1.00 80.76 170 GLU A C 1
ATOM 1417 O O . GLU A 1 176 ? 52.207 66.029 28.199 1.00 82.82 170 GLU A O 1
ATOM 1423 N N . LYS B 1 8 ? 31.542 41.830 18.070 1.00 47.38 2 LYS B N 1
ATOM 1424 C CA . LYS B 1 8 ? 30.913 42.392 19.319 1.00 45.66 2 LYS B CA 1
ATOM 1425 C C . LYS B 1 8 ? 29.959 43.547 18.974 1.00 43.09 2 LYS B C 1
ATOM 1426 O O . LYS B 1 8 ? 30.002 44.624 19.617 1.00 42.66 2 LYS B O 1
ATOM 1428 N N . GLY B 1 9 ? 29.088 43.306 17.984 1.00 40.95 3 GLY B N 1
ATOM 1429 C CA . GLY B 1 9 ? 28.209 44.341 17.443 1.00 38.03 3 GLY B CA 1
ATOM 1430 C C . GLY B 1 9 ? 27.487 45.130 18.511 1.00 35.49 3 GLY B C 1
ATOM 1431 O O . GLY B 1 9 ? 27.362 46.342 18.408 1.00 34.74 3 GLY B O 1
ATOM 1432 N N . ARG B 1 10 ? 27.031 44.435 19.545 1.00 35.40 4 ARG B N 1
ATOM 1433 C CA . ARG B 1 10 ? 26.271 45.053 20.636 1.00 34.69 4 ARG B CA 1
ATOM 1434 C C . ARG B 1 10 ? 26.958 46.297 21.201 1.00 33.04 4 ARG B C 1
ATOM 1435 O O . ARG B 1 10 ? 26.346 47.335 21.382 1.00 31.44 4 ARG B O 1
ATOM 1443 N N . ASP B 1 11 ? 28.231 46.147 21.513 1.00 33.09 5 ASP B N 1
ATOM 1444 C CA . ASP B 1 11 ? 28.982 47.152 22.233 1.00 33.57 5 ASP B CA 1
ATOM 1445 C C . ASP B 1 11 ? 29.224 48.346 21.340 1.00 31.68 5 ASP B C 1
ATOM 1446 O O . ASP B 1 11 ? 29.164 49.463 21.790 1.00 30.18 5 ASP B O 1
ATOM 1451 N N . VAL B 1 12 ? 29.433 48.087 20.053 1.00 31.22 6 VAL B N 1
ATOM 1452 C CA . VAL B 1 12 ? 29.642 49.140 19.075 1.00 29.61 6 VAL B CA 1
ATOM 1453 C C . VAL B 1 12 ? 28.371 49.979 18.937 1.00 27.81 6 VAL B C 1
ATOM 1454 O O . VAL B 1 12 ? 28.418 51.180 19.004 1.00 26.80 6 VAL B O 1
ATOM 1458 N N . VAL B 1 13 ? 27.221 49.339 18.807 1.00 26.69 7 VAL B N 1
ATOM 1459 C CA . VAL B 1 13 ? 25.970 50.076 18.700 1.00 26.36 7 VAL B CA 1
ATOM 1460 C C . VAL B 1 13 ? 25.729 50.9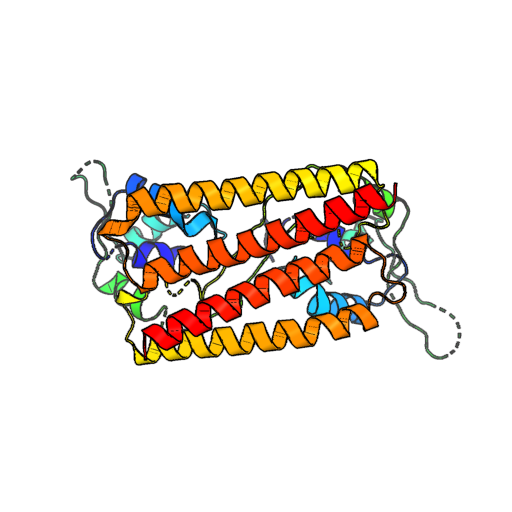00 19.982 1.00 27.11 7 VAL B C 1
ATOM 1461 O O . VAL B 1 13 ? 25.375 52.076 19.907 1.00 26.97 7 VAL B O 1
ATOM 1465 N N . LEU B 1 14 ? 25.868 50.266 21.147 1.00 26.68 8 LEU B N 1
ATOM 1466 C CA . LEU B 1 14 ? 25.629 50.970 22.417 1.00 27.73 8 LEU B CA 1
ATOM 1467 C C . LEU B 1 14 ? 26.575 52.166 22.517 1.00 28.58 8 LEU B C 1
ATOM 1468 O O . LEU B 1 14 ? 26.146 53.260 22.860 1.00 28.91 8 LEU B O 1
ATOM 1473 N N . GLY B 1 15 ? 27.851 51.967 22.184 1.00 28.94 9 GLY B N 1
ATOM 1474 C CA . GLY B 1 15 ? 28.804 53.091 22.170 1.00 30.51 9 GLY B CA 1
ATOM 1475 C C . GLY B 1 15 ? 28.406 54.248 21.292 1.00 31.38 9 GLY B C 1
ATOM 1476 O O . GLY B 1 15 ? 28.461 55.403 21.716 1.00 32.19 9 GLY B O 1
ATOM 1477 N N . LEU B 1 16 ? 27.935 53.939 20.085 1.00 31.27 10 LEU B N 1
ATOM 1478 C CA . LEU B 1 16 ? 27.397 54.974 19.197 1.00 31.63 10 LEU B CA 1
ATOM 1479 C C . LEU B 1 16 ? 26.260 55.733 19.844 1.00 32.31 10 LEU B C 1
ATOM 1480 O O . LEU B 1 16 ? 26.135 56.923 19.629 1.00 33.30 10 LEU B O 1
ATOM 1485 N N . LEU B 1 17 ? 25.423 55.061 20.630 1.00 30.64 11 LEU B N 1
ATOM 1486 C CA . LEU B 1 17 ? 24.257 55.726 21.218 1.00 31.66 11 LEU B CA 1
ATOM 1487 C C . LEU B 1 17 ? 24.569 56.471 22.531 1.00 33.02 11 LEU B C 1
ATOM 1488 O O . LEU B 1 17 ? 23.690 57.130 23.073 1.00 34.18 11 LEU B O 1
ATOM 1501 N N . GLN B 1 19 ? 26.591 59.085 23.165 1.00 42.82 13 GLN B N 1
ATOM 1502 C CA . GLN B 1 19 ? 26.581 60.542 22.977 1.00 46.38 13 GLN B CA 1
ATOM 1503 C C . GLN B 1 19 ? 25.135 61.040 22.860 1.00 47.23 13 GLN B C 1
ATOM 1504 O O . GLN B 1 19 ? 24.735 61.931 23.566 1.00 49.75 13 GLN B O 1
ATOM 1506 N N . LYS B 1 20 ? 24.349 60.404 21.987 1.00 45.62 14 LYS B N 1
ATOM 1507 C CA . LYS B 1 20 ? 22.964 60.808 21.742 1.00 45.14 14 LYS B CA 1
ATOM 1508 C C . LYS B 1 20 ? 22.235 59.751 20.923 1.00 41.96 14 LYS B C 1
ATOM 1509 O O . LYS B 1 20 ? 22.846 58.852 20.333 1.00 39.10 14 LYS B O 1
ATOM 1515 N N . GLU B 1 21 ? 20.927 59.906 20.846 1.00 41.49 15 GLU B N 1
ATOM 1516 C CA . GLU B 1 21 ? 20.087 59.002 20.078 1.00 40.02 15 GLU B CA 1
ATOM 1517 C C . GLU B 1 21 ? 20.341 59.121 18.579 1.00 39.14 15 GLU B C 1
ATOM 1518 O O . GLU B 1 21 ? 20.680 60.205 18.083 1.00 39.26 15 GLU B O 1
ATOM 1524 N N . LEU B 1 22 ? 20.142 58.015 17.862 1.00 36.87 16 LEU B N 1
ATOM 1525 C CA . LEU B 1 22 ? 20.439 57.924 16.442 1.00 35.61 16 LEU B CA 1
ATOM 1526 C C . LEU B 1 22 ? 19.374 57.071 15.731 1.00 35.27 16 LEU B C 1
ATOM 1527 O O . LEU B 1 22 ? 18.831 56.131 16.304 1.00 34.50 16 LEU B O 1
ATOM 1532 N N . SER B 1 23 ? 19.096 57.394 14.475 1.00 35.68 17 SER B N 1
ATOM 1533 C CA . SER B 1 23 ? 18.292 56.522 13.624 1.00 35.27 17 SER B CA 1
ATOM 1534 C C . SER B 1 23 ? 19.153 55.358 13.107 1.00 33.07 17 SER B C 1
ATOM 1535 O O . SER B 1 23 ? 20.395 55.368 13.207 1.00 30.76 17 SER B O 1
ATOM 1538 N N . GLY B 1 24 ? 18.491 54.358 12.536 1.00 32.65 18 GLY B N 1
ATOM 1539 C CA . GLY B 1 24 ? 19.181 53.240 11.912 1.00 30.53 18 GLY B CA 1
ATOM 1540 C C . GLY B 1 24 ? 20.025 53.736 10.747 1.00 29.76 18 GLY B C 1
ATOM 1541 O O . GLY B 1 24 ? 21.137 53.242 10.535 1.00 27.48 18 GLY B O 1
ATOM 1542 N N . TYR B 1 25 ? 19.511 54.730 10.011 1.00 30.71 19 TYR B N 1
ATOM 1543 C CA . TYR B 1 25 ? 20.246 55.328 8.936 1.00 32.20 19 TYR B CA 1
ATOM 1544 C C . TYR B 1 25 ? 21.539 55.985 9.463 1.00 30.75 19 TYR B C 1
ATOM 1545 O O . TYR B 1 25 ? 22.613 55.769 8.901 1.00 29.94 19 TYR B O 1
ATOM 1554 N N . ASP B 1 26 ? 21.433 56.766 10.541 1.00 30.69 20 ASP B N 1
ATOM 1555 C CA . ASP B 1 26 ? 22.610 57.359 11.197 1.00 30.02 20 ASP B CA 1
ATOM 1556 C C . ASP B 1 26 ? 23.657 56.291 11.564 1.00 27.50 20 ASP B C 1
ATOM 1557 O O . ASP B 1 26 ? 24.860 56.450 11.262 1.00 27.28 20 ASP B O 1
ATOM 1562 N N . ILE B 1 27 ? 23.212 55.197 12.185 1.00 26.90 21 ILE B N 1
ATOM 1563 C CA . ILE B 1 27 ? 24.123 54.126 12.635 1.00 25.40 21 ILE B CA 1
ATOM 1564 C C . ILE B 1 27 ? 24.810 53.520 11.425 1.00 26.01 21 ILE B C 1
ATOM 1565 O O . ILE B 1 27 ? 26.046 53.335 11.405 1.00 25.60 21 ILE B O 1
ATOM 1570 N N . LYS B 1 28 ? 24.025 53.258 10.380 1.00 26.12 22 LYS B N 1
ATOM 1571 C CA . LYS B 1 28 ? 24.571 52.742 9.128 1.00 26.09 22 LYS B CA 1
ATOM 1572 C C . LYS B 1 28 ? 25.669 53.628 8.562 1.00 26.13 22 LYS B C 1
ATOM 1573 O O . LYS B 1 28 ? 26.700 53.122 8.135 1.00 25.67 22 LYS B O 1
ATOM 1579 N N . ILE B 1 29 ? 25.432 54.927 8.490 1.00 27.31 23 ILE B N 1
ATOM 1580 C CA . ILE B 1 29 ? 26.445 55.871 7.982 1.00 29.35 23 ILE B CA 1
ATOM 1581 C C . ILE B 1 29 ? 27.758 55.772 8.741 1.00 26.53 23 ILE B C 1
ATOM 1582 O O . ILE B 1 29 ? 28.812 55.804 8.134 1.00 26.69 23 ILE B O 1
ATOM 1587 N N . VAL B 1 30 ? 27.688 55.652 10.057 1.00 25.96 24 VAL B N 1
ATOM 1588 C CA . VAL B 1 30 ? 28.910 55.506 10.853 1.00 25.88 24 VAL B CA 1
ATOM 1589 C C . VAL B 1 30 ? 29.601 54.197 10.477 1.00 25.81 24 VAL B C 1
ATOM 1590 O O . VAL B 1 30 ? 30.807 54.173 10.193 1.00 25.88 24 VAL B O 1
ATOM 1594 N N . PHE B 1 31 ? 28.850 53.116 10.402 1.00 24.94 25 PHE B N 1
ATOM 1595 C CA . PHE B 1 31 ? 29.476 51.828 10.026 1.00 26.46 25 PHE B CA 1
ATOM 1596 C C . PHE B 1 31 ? 30.151 51.913 8.665 1.00 27.06 25 PHE B C 1
ATOM 1597 O O . PHE B 1 31 ? 31.287 51.425 8.457 1.00 27.05 25 PHE B O 1
ATOM 1605 N N . GLU B 1 32 ? 29.435 52.507 7.729 1.00 27.97 26 GLU B N 1
ATOM 1606 C CA . GLU B 1 32 ? 29.915 52.549 6.354 1.00 29.69 26 GLU B CA 1
ATOM 1607 C C . GLU B 1 32 ? 31.066 53.517 6.127 1.00 30.82 26 GLU B C 1
ATOM 1608 O O . GLU B 1 32 ? 31.959 53.209 5.345 1.00 30.39 26 GLU B O 1
ATOM 1614 N N . ASP B 1 33 ? 31.059 54.657 6.823 1.00 30.75 27 ASP B N 1
ATOM 1615 C CA . ASP B 1 33 ? 32.079 55.708 6.636 1.00 33.38 27 ASP B CA 1
ATOM 1616 C C . ASP B 1 33 ? 33.319 55.643 7.553 1.00 33.82 27 ASP B C 1
ATOM 1617 O O . ASP B 1 33 ? 34.395 56.146 7.186 1.00 33.64 27 ASP B O 1
ATOM 1622 N N . VAL B 1 34 ? 33.151 55.035 8.727 1.00 33.22 28 VAL B N 1
ATOM 1623 C CA . VAL B 1 34 ? 34.185 54.965 9.781 1.00 34.32 28 VAL B CA 1
ATOM 1624 C C . VAL B 1 34 ? 34.604 53.521 10.025 1.00 35.02 28 VAL B C 1
ATOM 1625 O O . VAL B 1 34 ? 35.747 53.127 9.767 1.00 36.88 28 VAL B O 1
ATOM 1629 N N . PHE B 1 35 ? 33.658 52.694 10.445 1.00 32.51 29 PHE B N 1
ATOM 1630 C CA . PHE B 1 35 ? 34.018 51.377 10.950 1.00 33.07 29 PHE B CA 1
ATOM 1631 C C . PHE B 1 35 ? 34.447 50.344 9.892 1.00 33.50 29 PHE B C 1
ATOM 1632 O O . PHE B 1 35 ? 35.104 49.360 10.209 1.00 34.84 29 PHE B O 1
ATOM 1640 N N . THR B 1 36 ? 34.056 50.549 8.644 1.00 34.23 30 THR B N 1
ATOM 1641 C CA . THR B 1 36 ? 34.459 49.643 7.556 1.00 34.46 30 THR B CA 1
ATOM 1642 C C . THR B 1 36 ? 35.983 49.372 7.514 1.00 35.21 30 THR B C 1
ATOM 1643 O O . THR B 1 36 ? 36.416 48.323 7.037 1.00 33.83 30 THR B O 1
ATOM 1647 N N . HIS B 1 37 ? 36.774 50.346 7.991 1.00 34.82 31 HIS B N 1
ATOM 1648 C CA . HIS B 1 37 ? 38.228 50.229 8.015 1.00 36.56 31 HIS B CA 1
ATOM 1649 C C . HIS B 1 37 ? 38.775 49.449 9.233 1.00 35.54 31 HIS B C 1
ATOM 1650 O O . HIS B 1 37 ? 39.915 48.971 9.208 1.00 37.59 31 HIS B O 1
ATOM 1657 N N . PHE B 1 38 ? 37.997 49.308 10.287 1.00 32.75 32 PHE B N 1
ATOM 1658 C CA . PHE B 1 38 ? 38.497 48.574 11.466 1.00 33.42 32 PHE B CA 1
ATOM 1659 C C . PHE B 1 38 ? 37.489 47.733 12.234 1.00 32.07 32 PHE B C 1
ATOM 1660 O O . PHE B 1 38 ? 37.808 47.205 13.284 1.00 31.63 32 PHE B O 1
ATOM 1668 N N . PHE B 1 39 ? 36.317 47.510 11.648 1.00 32.03 33 PHE B N 1
ATOM 1669 C CA . PHE B 1 39 ? 35.356 46.569 12.231 1.00 31.76 33 PHE B CA 1
ATOM 1670 C C . PHE B 1 39 ? 34.894 45.610 11.132 1.00 32.02 33 PHE B C 1
ATOM 1671 O O . PHE B 1 39 ? 34.666 46.024 10.019 1.00 32.99 33 PHE B O 1
ATOM 1679 N N . ASP B 1 40 ? 34.774 44.321 11.461 1.00 33.43 34 ASP B N 1
ATOM 1680 C CA . ASP B 1 40 ? 34.446 43.292 10.491 1.00 35.21 34 ASP B CA 1
ATOM 1681 C C . ASP B 1 40 ? 32.952 42.971 10.355 1.00 35.46 34 ASP B C 1
ATOM 1682 O O . ASP B 1 40 ? 32.576 42.201 9.490 1.00 37.22 34 ASP B O 1
ATOM 1687 N N . GLY B 1 41 ? 32.096 43.499 11.223 1.00 35.01 35 GLY B N 1
ATOM 1688 C CA . GLY B 1 41 ? 30.647 43.285 11.074 1.00 34.49 35 GLY B CA 1
ATOM 1689 C C . GLY B 1 41 ? 30.056 44.388 10.211 1.00 33.90 35 GLY B C 1
ATOM 1690 O O . GLY B 1 41 ? 30.282 45.560 10.501 1.00 34.85 35 GLY B O 1
ATOM 1691 N N . SER B 1 42 ? 29.265 44.034 9.202 1.00 33.78 36 SER B N 1
ATOM 1692 C CA . SER B 1 42 ? 28.504 45.018 8.428 1.00 33.17 36 SER B CA 1
ATOM 1693 C C . SER B 1 42 ? 27.257 45.516 9.157 1.00 32.33 36 SER B C 1
ATOM 1694 O O . SER B 1 42 ? 26.698 44.814 9.997 1.00 32.07 36 SER B O 1
ATOM 1697 N N . PHE B 1 43 ? 26.795 46.713 8.809 1.00 30.42 37 PHE B N 1
ATOM 1698 C CA . PHE B 1 43 ? 25.526 47.181 9.334 1.00 29.51 37 PHE B CA 1
ATOM 1699 C C . PHE B 1 43 ? 24.390 46.190 9.121 1.00 29.39 37 PHE B C 1
ATOM 1700 O O . PHE B 1 43 ? 23.635 45.944 10.046 1.00 30.18 37 PHE B O 1
ATOM 1708 N N . GLY B 1 44 ? 24.264 45.629 7.923 1.00 30.67 38 GLY B N 1
ATOM 1709 C CA . GLY B 1 44 ? 23.216 44.633 7.656 1.00 32.91 38 GLY B CA 1
ATOM 1710 C C . GLY B 1 44 ? 23.245 43.442 8.630 1.00 34.27 38 GLY B C 1
ATOM 1711 O O . GLY B 1 44 ? 22.194 42.981 9.085 1.00 33.68 38 GLY B O 1
ATOM 1720 N N . ILE B 1 46 ? 24.699 43.528 11.664 1.00 34.41 40 ILE B N 1
ATOM 1721 C CA . ILE B 1 46 ? 24.441 44.125 13.001 1.00 34.36 40 ILE B CA 1
ATOM 1722 C C . ILE B 1 46 ? 22.961 44.518 13.276 1.00 33.53 40 ILE B C 1
ATOM 1723 O O . ILE B 1 46 ? 22.510 44.602 14.428 1.00 32.93 40 ILE B O 1
ATOM 1728 N N . TYR B 1 47 ? 22.199 44.741 12.213 1.00 31.48 41 TYR B N 1
ATOM 1729 C CA . TYR B 1 47 ? 20.848 45.276 12.331 1.00 30.40 41 TYR B CA 1
ATOM 1730 C C . TYR B 1 47 ? 19.897 44.531 13.308 1.00 30.51 41 TYR B C 1
ATOM 1731 O O . TYR B 1 47 ? 19.189 45.202 14.084 1.00 29.13 41 TYR B O 1
ATOM 1740 N N . PRO B 1 48 ? 19.869 43.154 13.304 1.00 31.46 42 PRO B N 1
ATOM 1741 C CA . PRO B 1 48 ? 19.032 42.463 14.267 1.00 32.79 42 PRO B CA 1
ATOM 1742 C C . PRO B 1 48 ? 19.355 42.719 15.753 1.00 32.39 42 PRO B C 1
ATOM 1743 O O . PRO B 1 48 ? 18.491 42.483 16.628 1.00 32.48 42 PRO B O 1
ATOM 1747 N N . THR B 1 49 ? 20.588 43.128 16.037 1.00 31.89 43 THR B N 1
ATOM 1748 C CA . THR B 1 49 ? 21.012 43.495 17.413 1.00 32.73 43 THR B CA 1
ATOM 1749 C C . THR B 1 49 ? 20.235 44.684 17.975 1.00 32.14 43 THR B C 1
ATOM 1750 O O . THR B 1 49 ? 20.034 44.784 19.187 1.00 32.80 43 THR B O 1
ATOM 1754 N N . LEU B 1 50 ? 19.782 45.581 17.104 1.00 31.01 44 LEU B N 1
ATOM 1755 C CA . LEU B 1 50 ? 18.881 46.653 17.527 1.00 32.11 44 LEU B CA 1
ATOM 1756 C C . LEU B 1 50 ? 17.623 46.100 18.190 1.00 34.02 44 LEU B C 1
ATOM 1757 O O . LEU B 1 50 ? 17.312 46.459 19.336 1.00 34.99 44 LEU B O 1
ATOM 1762 N N . ARG B 1 51 ? 16.918 45.193 17.529 1.00 35.68 45 ARG B N 1
ATOM 1763 C CA . ARG B 1 51 ? 15.742 44.580 18.167 1.00 38.28 45 ARG B CA 1
ATOM 1764 C C . ARG B 1 51 ? 16.111 43.818 19.468 1.00 37.70 45 ARG B C 1
ATOM 1765 O O . ARG B 1 51 ? 15.382 43.869 20.491 1.00 37.86 45 ARG B O 1
ATOM 1773 N N . GLN B 1 52 ? 17.250 43.131 19.442 1.00 36.19 46 GLN B N 1
ATOM 1774 C CA . GLN B 1 52 ? 17.675 42.361 20.601 1.00 36.74 46 GLN B CA 1
ATOM 1775 C C . GLN B 1 52 ? 17.937 43.281 21.794 1.00 35.52 46 GLN B C 1
ATOM 1776 O O . GLN B 1 52 ? 17.486 43.000 22.921 1.00 35.36 46 GLN B O 1
ATOM 1782 N N . LEU B 1 53 ? 18.715 44.336 21.554 1.00 32.77 47 LEU B N 1
ATOM 1783 C CA . LEU B 1 53 ? 18.986 45.315 22.596 1.00 32.16 47 LEU B CA 1
ATOM 1784 C C . LEU B 1 53 ? 17.689 45.950 23.121 1.00 34.18 47 LEU B C 1
ATOM 1785 O O . LEU B 1 53 ? 17.574 46.193 24.334 1.00 35.13 47 LEU B O 1
ATOM 1790 N N . GLU B 1 54 ? 16.718 46.191 22.226 1.00 35.40 48 GLU B N 1
ATOM 1791 C CA . GLU B 1 54 ? 15.388 46.654 22.608 1.00 38.88 48 GLU B CA 1
ATOM 1792 C C . GLU B 1 54 ? 14.701 45.655 23.547 1.00 40.45 48 GLU B C 1
ATOM 1793 O O . GLU B 1 54 ? 14.309 46.009 24.654 1.00 40.89 48 GLU B O 1
ATOM 1799 N N . ASN B 1 55 ? 14.551 44.418 23.086 1.00 41.35 49 ASN B N 1
ATOM 1800 C CA . ASN B 1 55 ? 13.941 43.359 23.892 1.00 44.32 49 ASN B CA 1
ATOM 1801 C C . ASN B 1 55 ? 14.569 43.227 25.272 1.00 44.78 49 ASN B C 1
ATOM 1802 O O . ASN B 1 55 ? 13.888 42.933 26.233 1.00 47.06 49 ASN B O 1
ATOM 1807 N N . GLU B 1 56 ? 15.869 43.462 25.376 1.00 43.95 50 GLU B N 1
ATOM 1808 C CA . GLU B 1 56 ? 16.533 43.376 26.670 1.00 44.56 50 GLU B CA 1
ATOM 1809 C C . GLU B 1 56 ? 16.456 44.683 27.468 1.00 44.35 50 GLU B C 1
ATOM 1810 O O . GLU B 1 56 ? 16.891 44.716 28.617 1.00 46.02 50 GLU B O 1
ATOM 1816 N N . GLY B 1 57 ? 15.940 45.761 26.885 1.00 43.04 51 GLY B N 1
ATOM 1817 C CA . GLY B 1 57 ? 15.846 47.044 27.615 1.00 41.99 51 GLY B CA 1
ATOM 1818 C C . GLY B 1 57 ? 17.140 47.855 27.703 1.00 39.43 51 GLY B C 1
ATOM 1819 O O . GLY B 1 57 ? 17.257 48.751 28.548 1.00 38.43 51 GLY B O 1
ATOM 1820 N N . LYS B 1 58 ? 18.086 47.594 26.797 1.00 36.17 52 LYS B N 1
ATOM 1821 C CA . LYS B 1 58 ? 19.332 48.347 26.762 1.00 35.04 52 LYS B CA 1
ATOM 1822 C C . LYS B 1 58 ? 19.229 49.578 25.856 1.00 33.57 52 LYS B C 1
ATOM 1823 O O . LYS B 1 58 ? 20.006 50.513 25.981 1.00 31.78 52 LYS B O 1
ATOM 1829 N N . ILE B 1 59 ? 18.278 49.536 24.933 1.00 33.79 53 ILE B N 1
ATOM 1830 C CA . ILE B 1 59 ? 17.915 50.694 24.126 1.00 34.04 53 ILE B CA 1
ATOM 1831 C C . ILE B 1 59 ? 16.410 50.726 23.975 1.00 36.71 53 ILE B C 1
ATOM 1832 O O . ILE B 1 59 ? 15.741 49.712 24.161 1.00 36.86 53 ILE B O 1
ATOM 1837 N N . LYS B 1 60 ? 15.868 51.896 23.680 1.00 39.42 54 LYS B N 1
ATOM 1838 C CA . LYS B 1 60 ? 14.439 52.018 23.431 1.00 42.76 54 LYS B CA 1
ATOM 1839 C C . LYS B 1 60 ? 14.281 52.601 22.041 1.00 43.68 54 LYS B C 1
ATOM 1840 O O . LYS B 1 60 ? 15.167 53.322 21.569 1.00 42.36 54 LYS B O 1
ATOM 1846 N N . LYS B 1 61 ? 13.185 52.237 21.389 1.00 46.32 55 LYS B N 1
ATOM 1847 C CA . LYS B 1 61 ? 12.853 52.689 20.056 1.00 48.36 55 LYS B CA 1
ATOM 1848 C C . LYS B 1 61 ? 11.617 53.574 20.127 1.00 52.32 55 LYS B C 1
ATOM 1849 O O . LYS B 1 61 ? 10.619 53.205 20.756 1.00 54.22 55 LYS B O 1
ATOM 1855 N N . GLU B 1 62 ? 11.670 54.750 19.505 1.00 54.45 56 GLU B N 1
ATOM 1856 C CA . GLU B 1 62 ? 10.475 55.598 19.410 1.00 58.55 56 GLU B CA 1
ATOM 1857 C C . GLU B 1 62 ? 10.284 56.138 18.006 1.00 60.25 56 GLU B C 1
ATOM 1858 O O . GLU B 1 62 ? 11.253 56.287 17.247 1.00 58.17 56 GLU B O 1
ATOM 1864 N N . VAL B 1 63 ? 9.030 56.424 17.675 1.00 63.98 57 VAL B N 1
ATOM 1865 C CA . VAL B 1 63 ? 8.649 56.957 16.372 1.00 66.55 57 VAL B CA 1
ATOM 1866 C C . VAL B 1 63 ? 8.652 58.481 16.444 1.00 69.08 57 VAL B C 1
ATOM 1867 O O . VAL B 1 63 ? 7.612 59.078 16.711 1.00 72.29 57 VAL B O 1
ATOM 1869 N N . VAL B 1 64 ? 9.818 59.098 16.224 1.00 67.83 58 VAL B N 1
ATOM 1870 C CA . VAL B 1 64 ? 9.976 60.551 16.375 1.00 69.97 58 VAL B CA 1
ATOM 1871 C C . VAL B 1 64 ? 9.526 61.258 15.118 1.00 72.83 58 VAL B C 1
ATOM 1872 O O . VAL B 1 64 ? 10.037 60.970 14.037 1.00 72.20 58 VAL B O 1
ATOM 1874 N N . LYS B 1 72 ? 10.167 58.637 11.369 1.00 66.12 66 LYS B N 1
ATOM 1875 C CA . LYS B 1 72 ? 11.461 57.973 11.483 1.00 62.60 66 LYS B CA 1
ATOM 1876 C C . LYS B 1 72 ? 11.695 57.411 12.896 1.00 60.17 66 LYS B C 1
ATOM 1877 O O . LYS B 1 72 ? 11.294 58.031 13.886 1.00 61.82 66 LYS B O 1
ATOM 1883 N N . LYS B 1 73 ? 12.338 56.241 12.970 1.00 56.44 67 LYS B N 1
ATOM 1884 C CA . LYS B 1 73 ? 12.532 55.510 14.219 1.00 54.33 67 LYS B CA 1
ATOM 1885 C C . LYS B 1 73 ? 13.901 55.842 14.816 1.00 50.83 67 LYS B C 1
ATOM 1886 O O . LYS B 1 73 ? 14.929 55.658 14.161 1.00 47.81 67 LYS B O 1
ATOM 1900 N N . TYR B 1 75 ? 16.694 55.472 18.075 1.00 39.08 69 TYR B N 1
ATOM 1901 C CA . TYR B 1 75 ? 17.131 54.608 19.163 1.00 36.53 69 TYR B CA 1
ATOM 1902 C C . TYR B 1 75 ? 17.822 55.415 20.269 1.00 35.85 69 TYR B C 1
ATOM 1903 O O . TYR B 1 75 ? 18.712 56.217 19.980 1.00 35.30 69 TYR B O 1
ATOM 1912 N N . PHE B 1 76 ? 17.397 55.182 21.517 1.00 35.95 70 PHE B N 1
ATOM 1913 C CA . PHE B 1 76 ? 17.888 55.860 22.726 1.00 36.74 70 PHE B CA 1
ATOM 1914 C C . PHE B 1 76 ? 18.475 54.796 23.640 1.00 34.76 70 PHE B C 1
ATOM 1915 O O . PHE B 1 76 ? 17.840 53.784 23.871 1.00 35.69 70 PHE B O 1
ATOM 1923 N N . ILE B 1 77 ? 19.661 55.028 24.183 1.00 32.84 71 ILE B N 1
ATOM 1924 C CA . ILE B 1 77 ? 20.270 54.082 25.114 1.00 31.66 71 ILE B CA 1
ATOM 1925 C C . ILE B 1 77 ? 19.624 54.292 26.494 1.00 32.55 71 ILE B C 1
ATOM 1926 O O . ILE B 1 77 ? 19.187 55.400 26.810 1.00 32.11 71 ILE B O 1
ATOM 1931 N N . THR B 1 78 ? 19.558 53.229 27.286 1.00 32.06 72 THR B N 1
ATOM 1932 C CA . THR B 1 78 ? 18.998 53.284 28.628 1.00 33.33 72 THR B CA 1
ATOM 1933 C C . THR B 1 78 ? 20.152 53.129 29.599 1.00 33.30 72 THR B C 1
ATOM 1934 O O . THR B 1 78 ? 21.282 52.779 29.196 1.00 31.12 72 THR B O 1
ATOM 1938 N N . ASP B 1 79 ? 19.853 53.335 30.874 1.00 34.50 73 ASP B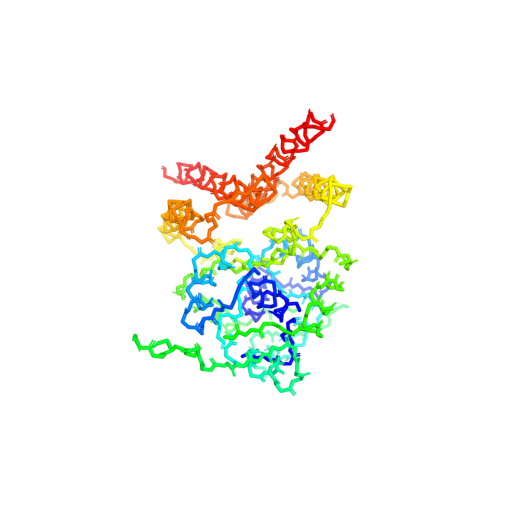 N 1
ATOM 1939 C CA . ASP B 1 79 ? 20.854 53.220 31.919 1.00 35.95 73 ASP B CA 1
ATOM 1940 C C . ASP B 1 79 ? 21.489 51.863 31.826 1.00 35.16 73 ASP B C 1
ATOM 1941 O O . ASP B 1 79 ? 22.697 51.737 31.936 1.00 36.36 73 ASP B O 1
ATOM 1946 N N . GLU B 1 80 ? 20.687 50.851 31.558 1.00 35.29 74 GLU B N 1
ATOM 1947 C CA . GLU B 1 80 ? 21.186 49.496 31.500 1.00 35.48 74 GLU B CA 1
ATOM 1948 C C . GLU B 1 80 ? 22.118 49.312 30.284 1.00 33.55 74 GLU B C 1
ATOM 1949 O O . GLU B 1 80 ? 23.133 48.635 30.378 1.00 33.24 74 GLU B O 1
ATOM 1955 N N . GLY B 1 81 ? 21.777 49.926 29.161 1.00 32.08 75 GLY B N 1
ATOM 1956 C CA . GLY B 1 81 ? 22.669 49.935 28.015 1.00 30.77 75 GLY B CA 1
ATOM 1957 C C . GLY B 1 81 ? 23.981 50.638 28.323 1.00 31.35 75 GLY B C 1
ATOM 1958 O O . GLY B 1 81 ? 25.070 50.175 27.906 1.00 30.49 75 GLY B O 1
ATOM 1959 N N . ARG B 1 82 ? 23.892 51.751 29.037 1.00 32.52 76 ARG B N 1
ATOM 1960 C CA . ARG B 1 82 ? 25.098 52.483 29.443 1.00 34.16 76 ARG B CA 1
ATOM 1961 C C . ARG B 1 82 ? 26.018 51.623 30.297 1.00 34.92 76 ARG B C 1
ATOM 1962 O O . ARG B 1 82 ? 27.230 51.603 30.082 1.00 34.64 76 ARG B O 1
ATOM 1970 N N . GLU B 1 83 ? 25.444 50.888 31.246 1.00 36.35 77 GLU B N 1
ATOM 1971 C CA A GLU B 1 83 ? 26.253 50.050 32.127 0.50 37.05 77 GLU B CA 1
ATOM 1972 C CA B GLU B 1 83 ? 26.248 50.028 32.123 0.50 37.13 77 GLU B CA 1
ATOM 1973 C C . GLU B 1 83 ? 26.949 48.942 31.320 1.00 36.47 77 GLU B C 1
ATOM 1974 O O . GLU B 1 83 ? 28.111 48.607 31.585 1.00 37.34 77 GLU B O 1
ATOM 1985 N N . GLU B 1 84 ? 26.256 48.377 30.332 1.00 35.00 78 GLU B N 1
ATOM 1986 C CA . GLU B 1 84 ? 26.882 47.342 29.491 1.00 34.98 78 GLU B CA 1
ATOM 1987 C C . GLU B 1 84 ? 28.074 47.903 28.733 1.00 33.69 78 GLU B C 1
ATOM 1988 O O . GLU B 1 84 ? 29.133 47.281 28.651 1.00 34.32 78 GLU B O 1
ATOM 1994 N N . PHE B 1 85 ? 27.888 49.075 28.158 1.00 33.25 79 PHE B N 1
ATOM 1995 C CA . PHE B 1 85 ? 28.948 49.719 27.413 1.00 33.13 79 PHE B CA 1
ATOM 1996 C C . PHE B 1 85 ? 30.177 50.025 28.303 1.00 35.61 79 PHE B C 1
ATOM 1997 O O . PHE B 1 85 ? 31.328 49.733 27.944 1.00 35.52 79 PHE B O 1
ATOM 2005 N N . TYR B 1 86 ? 29.936 50.586 29.484 1.00 36.38 80 TYR B N 1
ATOM 2006 C CA . TYR B 1 86 ? 31.049 50.844 30.403 1.00 38.95 80 TYR B CA 1
ATOM 2007 C C . TYR B 1 86 ? 31.776 49.562 30.788 1.00 40.03 80 TYR B C 1
ATOM 2008 O O . TYR B 1 86 ? 32.998 49.560 30.917 1.00 41.11 80 TYR B O 1
ATOM 2017 N N . GLN B 1 87 ? 31.039 48.467 30.953 1.00 40.24 81 GLN B N 1
ATOM 2018 C CA . GLN B 1 87 ? 31.674 47.183 31.237 1.00 42.38 81 GLN B CA 1
ATOM 2019 C C . GLN B 1 87 ? 32.559 46.725 30.063 1.00 41.48 81 GLN B C 1
ATOM 2020 O O . GLN B 1 87 ? 33.685 46.297 30.256 1.00 43.31 81 GLN B O 1
ATOM 2026 N N . TYR B 1 88 ? 32.040 46.829 28.852 1.00 39.66 82 TYR B N 1
ATOM 2027 C CA . TYR B 1 88 ? 32.853 46.563 27.654 1.00 39.42 82 TYR B CA 1
ATOM 2028 C C . TYR B 1 88 ? 34.155 47.370 27.653 1.00 40.07 82 TYR B C 1
ATOM 2029 O O . TYR B 1 88 ? 35.233 46.804 27.417 1.00 40.52 82 TYR B O 1
ATOM 2046 N N . GLN B 1 90 ? 35.894 48.404 30.038 1.00 44.97 84 GLN B N 1
ATOM 2047 C CA . GLN B 1 90 ? 36.801 47.899 31.080 1.00 47.67 84 GLN B CA 1
ATOM 2048 C C . GLN B 1 90 ? 37.543 46.615 30.672 1.00 47.99 84 GLN B C 1
ATOM 2049 O O . GLN B 1 90 ? 38.552 46.283 31.266 1.00 49.47 84 GLN B O 1
ATOM 2055 N N . THR B 1 91 ? 37.051 45.896 29.663 1.00 45.61 85 THR B N 1
ATOM 2056 C CA . THR B 1 91 ? 37.653 44.611 29.292 1.00 46.53 85 THR B CA 1
ATOM 2057 C C . THR B 1 91 ? 39.039 44.780 28.650 1.00 47.15 85 THR B C 1
ATOM 2058 O O . THR B 1 91 ? 39.358 45.837 28.086 1.00 47.15 85 THR B O 1
ATOM 2062 N N . PRO B 1 92 ? 39.854 43.727 28.681 1.00 48.71 86 PRO B N 1
ATOM 2063 C CA . PRO B 1 92 ? 41.139 43.869 27.993 1.00 49.44 86 PRO B CA 1
ATOM 2064 C C . PRO B 1 92 ? 40.994 44.024 26.474 1.00 46.28 86 PRO B C 1
ATOM 2065 O O . PRO B 1 92 ? 39.997 43.556 25.871 1.00 43.80 86 PRO B O 1
ATOM 2069 N N . VAL B 1 93 ? 41.960 44.720 25.873 1.00 46.00 87 VAL B N 1
ATOM 2070 C CA . VAL B 1 93 ? 41.901 45.050 24.447 1.00 44.31 87 VAL B CA 1
ATOM 2071 C C . VAL B 1 93 ? 42.350 43.840 23.637 1.00 46.17 87 VAL B C 1
ATOM 2072 O O . VAL B 1 93 ? 43.475 43.350 23.798 1.00 47.53 87 VAL B O 1
ATOM 2076 N N . GLU B 1 94 ? 41.481 43.366 22.759 1.00 45.11 88 GLU B N 1
ATOM 2077 C CA . GLU B 1 94 ? 41.819 42.167 21.995 1.00 47.54 88 GLU B CA 1
ATOM 2078 C C . GLU B 1 94 ? 42.748 42.522 20.850 1.00 47.42 88 GLU B C 1
ATOM 2079 O O . GLU B 1 94 ? 42.630 43.598 20.249 1.00 45.59 88 GLU B O 1
ATOM 2085 N N . LYS B 1 95 ? 43.659 41.606 20.541 1.00 49.96 89 LYS B N 1
ATOM 2086 C CA . LYS B 1 95 ? 44.598 41.802 19.456 1.00 51.27 89 LYS B CA 1
ATOM 2087 C C . LYS B 1 95 ? 43.828 42.043 18.175 1.00 48.42 89 LYS B C 1
ATOM 2088 O O . LYS B 1 95 ? 42.700 41.603 18.026 1.00 45.53 89 LYS B O 1
ATOM 2091 N N . ASP B 1 96 ? 44.454 42.769 17.268 1.00 34.69 90 ASP B N 1
ATOM 2092 C CA . ASP B 1 96 ? 43.938 42.985 15.932 1.00 34.37 90 ASP B CA 1
ATOM 2093 C C . ASP B 1 96 ? 43.738 41.660 15.197 1.00 33.70 90 ASP B C 1
ATOM 2094 O O . ASP B 1 96 ? 44.566 40.760 15.344 1.00 34.56 90 ASP B O 1
ATOM 2099 N N . VAL B 1 97 ? 42.676 41.563 14.386 1.00 32.90 91 VAL B N 1
ATOM 2100 C CA . VAL B 1 97 ? 42.454 40.413 13.521 1.00 32.01 91 VAL B CA 1
ATOM 2101 C C . VAL B 1 97 ? 42.327 40.900 12.078 1.00 30.47 91 VAL B C 1
ATOM 2102 O O . VAL B 1 97 ? 41.343 41.522 11.704 1.00 29.19 91 VAL B O 1
ATOM 2106 N N . LEU B 1 98 ? 43.363 40.635 11.296 1.00 29.44 92 LEU B N 1
ATOM 2107 C CA . LEU B 1 98 ? 43.421 41.020 9.904 1.00 28.70 92 LEU B CA 1
ATOM 2108 C C . LEU B 1 98 ? 43.389 39.819 8.958 1.00 28.76 92 LEU B C 1
ATOM 2109 O O . LEU B 1 98 ? 44.145 38.856 9.143 1.00 29.24 92 LEU B O 1
ATOM 2114 N N . ARG B 1 99 ? 42.526 39.899 7.954 1.00 28.71 93 ARG B N 1
ATOM 2115 C CA A ARG B 1 99 ? 42.549 38.976 6.825 0.50 28.05 93 ARG B CA 1
ATOM 2116 C CA B ARG B 1 99 ? 42.540 38.973 6.815 0.50 28.18 93 ARG B CA 1
ATOM 2117 C C . ARG B 1 99 ? 42.748 39.775 5.540 1.00 26.91 93 ARG B C 1
ATOM 2118 O O . ARG B 1 99 ? 41.918 40.607 5.178 1.00 28.21 93 ARG B O 1
ATOM 2133 N N . SER B 1 100 ? 43.866 39.539 4.875 1.00 24.97 94 SER B N 1
ATOM 2134 C CA . SER B 1 100 ? 44.237 40.238 3.678 1.00 24.09 94 SER B CA 1
ATOM 2135 C C . SER B 1 100 ? 44.506 39.187 2.588 1.00 23.90 94 SER B C 1
ATOM 2136 O O . SER B 1 100 ? 45.560 38.515 2.589 1.00 22.45 94 SER B O 1
ATOM 2139 N N . ASP B 1 101 ? 43.529 39.037 1.690 1.00 23.17 95 ASP B N 1
ATOM 2140 C CA . ASP B 1 101 ? 43.663 38.126 0.553 1.00 23.34 95 ASP B CA 1
ATOM 2141 C C . ASP B 1 101 ? 44.855 38.556 -0.307 1.00 22.28 95 ASP B C 1
ATOM 2142 O O . ASP B 1 101 ? 45.619 37.733 -0.778 1.00 21.83 95 ASP B O 1
ATOM 2147 N N . PHE B 1 102 ? 45.045 39.872 -0.461 1.00 22.66 96 PHE B N 1
ATOM 2148 C CA . PHE B 1 102 ? 46.175 40.372 -1.219 1.00 22.05 96 PHE B CA 1
ATOM 2149 C C . PHE B 1 102 ? 47.526 39.825 -0.689 1.00 21.18 96 PHE B C 1
ATOM 2150 O O . PHE B 1 102 ? 48.335 39.350 -1.467 1.00 21.24 96 PHE B O 1
ATOM 2158 N N . LEU B 1 103 ? 47.788 39.940 0.599 1.00 21.40 97 LEU B N 1
ATOM 2159 C CA . LEU B 1 103 ? 49.060 39.519 1.149 1.00 22.18 97 LEU B CA 1
ATOM 2160 C C . LEU B 1 103 ? 49.221 38.009 1.022 1.00 22.60 97 LEU B C 1
ATOM 2161 O O . LEU B 1 103 ? 50.332 37.510 0.867 1.00 23.16 97 LEU B O 1
ATOM 2174 N N . ARG B 1 105 ? 48.055 36.267 -1.564 1.00 21.03 99 ARG B N 1
ATOM 2175 C CA . ARG B 1 105 ? 48.442 36.071 -2.967 1.00 20.52 99 ARG B CA 1
ATOM 2176 C C . ARG B 1 105 ? 49.938 36.288 -3.136 1.00 21.42 99 ARG B C 1
ATOM 2177 O O . ARG B 1 105 ? 50.605 35.542 -3.854 1.00 21.67 99 ARG B O 1
ATOM 2193 N N . TYR B 1 107 ? 52.197 35.980 -0.613 1.00 21.58 101 TYR B N 1
ATOM 2194 C CA . TYR B 1 107 ? 52.820 34.890 0.094 1.00 21.39 101 TYR B C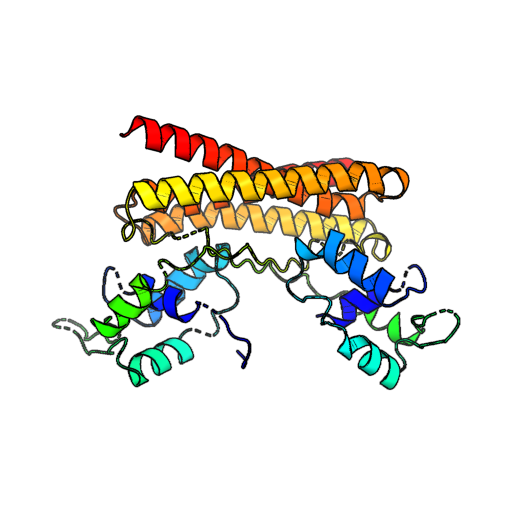A 1
ATOM 2195 C C . TYR B 1 107 ? 52.923 33.631 -0.785 1.00 21.10 101 TYR B C 1
ATOM 2196 O O . TYR B 1 107 ? 53.939 32.947 -0.750 1.00 20.01 101 TYR B O 1
ATOM 2205 N N . PHE B 1 108 ? 51.861 33.325 -1.520 1.00 21.08 102 PHE B N 1
ATOM 2206 C CA . PHE B 1 108 ? 51.819 32.200 -2.441 1.00 21.41 102 PHE B CA 1
ATOM 2207 C C . PHE B 1 108 ? 52.194 32.575 -3.878 1.00 22.38 102 PHE B C 1
ATOM 2208 O O . PHE B 1 108 ? 51.868 31.823 -4.838 1.00 22.77 102 PHE B O 1
ATOM 2216 N N . GLY B 1 109 ? 52.908 33.693 -4.018 1.00 21.54 103 GLY B N 1
ATOM 2217 C CA . GLY B 1 109 ? 53.235 34.297 -5.304 1.00 22.43 103 GLY B CA 1
ATOM 2218 C C . GLY B 1 109 ? 54.065 33.454 -6.231 1.00 22.21 103 GLY B C 1
ATOM 2219 O O . GLY B 1 109 ? 53.998 33.626 -7.424 1.00 24.20 103 GLY B O 1
ATOM 2220 N N . ASN B 1 110 ? 54.810 32.508 -5.694 1.00 23.61 104 ASN B N 1
ATOM 2221 C CA . ASN B 1 110 ? 55.600 31.605 -6.525 1.00 24.80 104 ASN B CA 1
ATOM 2222 C C . ASN B 1 110 ? 54.723 30.712 -7.410 1.00 26.18 104 ASN B C 1
ATOM 2223 O O . ASN B 1 110 ? 55.220 30.145 -8.381 1.00 26.05 104 ASN B O 1
ATOM 2228 N N . TYR B 1 111 ? 53.431 30.629 -7.100 1.00 25.63 105 TYR B N 1
ATOM 2229 C CA . TYR B 1 111 ? 52.521 29.820 -7.868 1.00 25.69 105 TYR B CA 1
ATOM 2230 C C . TYR B 1 111 ? 51.717 30.667 -8.869 1.00 26.99 105 TYR B C 1
ATOM 2231 O O . TYR B 1 111 ? 50.800 30.155 -9.478 1.00 27.29 105 TYR B O 1
ATOM 2240 N N . SER B 1 112 ? 52.082 31.938 -9.021 1.00 26.00 106 SER B N 1
ATOM 2241 C CA . SER B 1 112 ? 51.419 32.816 -9.965 1.00 27.71 106 SER B CA 1
ATOM 2242 C C . SER B 1 112 ? 52.405 33.079 -11.109 1.00 28.49 106 SER B C 1
ATOM 2243 O O . SER B 1 112 ? 53.234 32.238 -11.403 1.00 29.83 106 SER B O 1
ATOM 2246 N N . ASP B 1 113 ? 52.302 34.216 -11.754 1.00 28.71 107 ASP B N 1
ATOM 2247 C CA . ASP B 1 113 ? 53.191 34.572 -12.839 1.00 30.05 107 ASP B CA 1
ATOM 2248 C C . ASP B 1 113 ? 53.371 36.076 -12.859 1.00 29.78 107 ASP B C 1
ATOM 2249 O O . ASP B 1 113 ? 52.668 36.787 -12.161 1.00 29.29 107 ASP B O 1
ATOM 2254 N N . ASP B 1 114 ? 54.386 36.556 -13.567 1.00 30.25 108 ASP B N 1
ATOM 2255 C CA . ASP B 1 114 ? 54.731 37.977 -13.496 1.00 30.51 108 ASP B CA 1
ATOM 2256 C C . ASP B 1 114 ? 53.589 38.867 -13.932 1.00 29.53 108 ASP B C 1
ATOM 2257 O O . ASP B 1 114 ? 53.341 39.905 -13.328 1.00 29.41 108 ASP B O 1
ATOM 2262 N N . VAL B 1 115 ? 52.901 38.493 -15.006 1.00 30.03 109 VAL B N 1
ATOM 2263 C CA . VAL B 1 115 ? 51.809 39.311 -15.522 1.00 30.43 109 VAL B CA 1
ATOM 2264 C C . VAL B 1 115 ? 50.741 39.495 -14.435 1.00 28.80 109 VAL B C 1
ATOM 2265 O O . VAL B 1 115 ? 50.314 40.605 -14.142 1.00 28.29 109 VAL B O 1
ATOM 2269 N N . THR B 1 116 ? 50.313 38.392 -13.857 1.00 28.56 110 THR B N 1
ATOM 2270 C CA . THR B 1 116 ? 49.284 38.406 -12.807 1.00 27.57 110 THR B CA 1
ATOM 2271 C C . THR B 1 116 ? 49.737 39.178 -11.565 1.00 26.24 110 THR B C 1
ATOM 2272 O O . THR B 1 116 ? 48.991 39.980 -11.034 1.00 25.36 110 THR B O 1
ATOM 2276 N N . ILE B 1 117 ? 50.955 38.905 -11.097 1.00 26.20 111 ILE B N 1
ATOM 2277 C CA . ILE B 1 117 ? 51.508 39.567 -9.909 1.00 25.19 111 ILE B CA 1
ATOM 2278 C C . ILE B 1 117 ? 51.578 41.087 -10.081 1.00 26.86 111 ILE B C 1
ATOM 2279 O O . ILE B 1 117 ? 51.188 41.839 -9.199 1.00 26.04 111 ILE B O 1
ATOM 2284 N N . LYS B 1 118 ? 51.992 41.530 -11.261 1.00 28.72 112 LYS B N 1
ATOM 2285 C CA . LYS B 1 118 ? 52.096 42.954 -11.552 1.00 29.67 112 LYS B CA 1
ATOM 2286 C C . LYS B 1 118 ? 50.722 43.566 -11.487 1.00 29.43 112 LYS B C 1
ATOM 2287 O O . LYS B 1 118 ? 50.538 44.614 -10.909 1.00 29.20 112 LYS B O 1
ATOM 2293 N N . LYS B 1 119 ? 49.746 42.913 -12.105 1.00 29.62 113 LYS B N 1
ATOM 2294 C CA . LYS B 1 119 ? 48.387 43.428 -12.057 1.00 30.44 113 LYS B CA 1
ATOM 2295 C C . LYS B 1 119 ? 47.818 43.474 -10.629 1.00 28.12 113 LYS B C 1
ATOM 2296 O O . LYS B 1 119 ? 47.140 44.428 -10.256 1.00 27.53 113 LYS B O 1
ATOM 2302 N N . TRP B 1 120 ? 48.027 42.410 -9.863 1.00 27.08 114 TRP B N 1
ATOM 2303 C CA . TRP B 1 120 ? 47.641 42.425 -8.442 1.00 25.90 114 TRP B CA 1
ATOM 2304 C C . TRP B 1 120 ? 48.262 43.606 -7.672 1.00 25.13 114 TRP B C 1
ATOM 2305 O O . TRP B 1 120 ? 47.584 44.244 -6.889 1.00 25.82 114 TRP B O 1
ATOM 2316 N N . ILE B 1 121 ? 49.519 43.920 -7.933 1.00 25.47 115 ILE B N 1
ATOM 2317 C CA . ILE 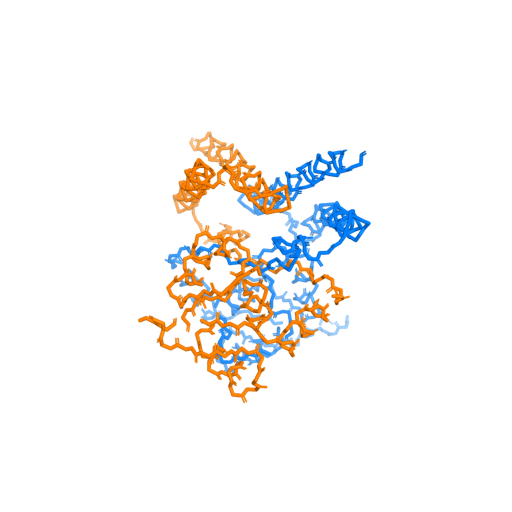B 1 121 ? 50.171 44.996 -7.215 1.00 25.42 115 ILE B CA 1
ATOM 2318 C C . ILE B 1 121 ? 49.592 46.334 -7.673 1.00 26.32 115 ILE B C 1
ATOM 2319 O O . ILE B 1 121 ? 49.268 47.174 -6.833 1.00 27.33 115 ILE B O 1
ATOM 2324 N N . LYS B 1 122 ? 49.437 46.543 -8.980 1.00 26.95 116 LYS B N 1
ATOM 2325 C CA . LYS B 1 122 ? 48.827 47.821 -9.459 1.00 29.13 116 LYS B CA 1
ATOM 2326 C C . LYS B 1 122 ? 47.398 47.969 -8.934 1.00 28.31 116 LYS B C 1
ATOM 2327 O O . LYS B 1 122 ? 47.025 49.024 -8.470 1.00 27.99 116 LYS B O 1
ATOM 2333 N N . ASP B 1 123 ? 46.618 46.891 -8.952 1.00 28.13 117 ASP B N 1
ATOM 2334 C CA . ASP B 1 123 ? 45.266 46.936 -8.405 1.00 28.37 117 ASP B CA 1
ATOM 2335 C C . ASP B 1 123 ? 45.248 47.325 -6.927 1.00 28.00 117 ASP B C 1
ATOM 2336 O O . ASP B 1 123 ? 44.383 48.092 -6.472 1.00 27.60 117 ASP B O 1
ATOM 2341 N N . GLU B 1 124 ? 46.148 46.721 -6.149 1.00 27.21 118 GLU B N 1
ATOM 2342 C CA . GLU B 1 124 ? 46.248 47.023 -4.714 1.00 27.22 118 GLU B CA 1
ATOM 2343 C C . GLU B 1 124 ? 46.726 48.465 -4.444 1.00 28.00 118 GLU B C 1
ATOM 2344 O O . GLU B 1 124 ? 46.168 49.156 -3.572 1.00 28.87 118 GLU B O 1
ATOM 2350 N N . ILE B 1 125 ? 47.694 48.943 -5.212 1.00 28.30 119 ILE B N 1
ATOM 2351 C CA . ILE B 1 125 ? 48.103 50.343 -5.114 1.00 29.85 119 ILE B CA 1
ATOM 2352 C C . ILE B 1 125 ? 46.881 51.285 -5.363 1.00 30.95 119 ILE B C 1
ATOM 2353 O O . ILE B 1 125 ? 46.634 52.225 -4.613 1.00 31.36 119 ILE B O 1
ATOM 2358 N N . GLU B 1 126 ? 46.106 51.007 -6.398 1.00 32.35 120 GLU B N 1
ATOM 2359 C CA . GLU B 1 126 ? 44.945 51.843 -6.748 1.00 34.03 120 GLU B CA 1
ATOM 2360 C C . GLU B 1 126 ? 43.883 51.807 -5.670 1.00 32.86 120 GLU B C 1
ATOM 2361 O O . GLU B 1 126 ? 43.361 52.836 -5.257 1.00 31.44 120 GLU B O 1
ATOM 2367 N N . ARG B 1 127 ? 43.606 50.605 -5.187 1.00 31.73 121 ARG B N 1
ATOM 2368 C CA . ARG B 1 127 ? 42.667 50.382 -4.102 1.00 31.46 121 ARG B CA 1
ATOM 2369 C C . ARG B 1 127 ? 43.041 51.154 -2.846 1.00 30.51 121 ARG B C 1
ATOM 2370 O O . ARG B 1 127 ? 42.217 51.836 -2.257 1.00 30.80 121 ARG B O 1
ATOM 2378 N N . LYS B 1 128 ? 44.295 51.039 -2.412 1.00 29.24 122 LYS B N 1
ATOM 2379 C CA . LYS B 1 128 ? 44.720 51.683 -1.193 1.00 29.14 122 LYS B CA 1
ATOM 2380 C C . LYS B 1 128 ? 44.833 53.203 -1.358 1.00 29.78 122 LYS B C 1
ATOM 2381 O O . LYS B 1 128 ? 44.508 53.934 -0.437 1.00 29.91 122 LYS B O 1
ATOM 2387 N N . GLU B 1 129 ? 45.250 53.672 -2.534 1.00 29.97 123 GLU B N 1
ATOM 2388 C CA . GLU B 1 129 ? 45.206 55.111 -2.824 1.00 31.56 123 GLU B CA 1
ATOM 2389 C C . GLU B 1 129 ? 43.753 55.634 -2.734 1.00 31.40 123 GLU B C 1
ATOM 2390 O O . GLU B 1 129 ? 43.504 56.710 -2.194 1.00 32.16 123 GLU B O 1
ATOM 2396 N N . ALA B 1 130 ? 42.804 54.874 -3.261 1.00 31.07 124 ALA B N 1
ATOM 2397 C CA . ALA B 1 130 ? 41.379 55.224 -3.158 1.00 32.27 124 ALA B CA 1
ATOM 2398 C C . ALA B 1 130 ? 40.914 55.298 -1.692 1.00 31.54 124 ALA B C 1
ATOM 2399 O O . ALA B 1 130 ? 40.204 56.224 -1.331 1.00 31.25 124 ALA B O 1
ATOM 2401 N N . TYR B 1 131 ? 41.322 54.349 -0.853 1.00 30.33 125 TYR B N 1
ATOM 2402 C CA . TYR B 1 131 ? 40.999 54.415 0.576 1.00 30.29 125 TYR B CA 1
ATOM 2403 C C . TYR B 1 131 ? 41.556 55.680 1.212 1.00 30.87 125 TYR B C 1
ATOM 2404 O O . TYR B 1 131 ? 40.872 56.331 1.990 1.00 31.73 125 TYR B O 1
ATOM 2413 N N . ILE B 1 132 ? 42.792 56.022 0.884 1.00 31.51 126 ILE B N 1
ATOM 2414 C CA . ILE B 1 132 ? 43.418 57.206 1.479 1.00 32.89 126 ILE B CA 1
ATOM 2415 C C . ILE B 1 132 ? 42.669 58.479 1.007 1.00 33.97 126 ILE B C 1
ATOM 2416 O O . ILE B 1 132 ? 42.341 59.363 1.831 1.00 34.61 126 ILE B O 1
ATOM 2421 N N . ALA B 1 133 ? 42.397 58.586 -0.299 1.00 34.32 127 ALA B N 1
ATOM 2422 C CA . ALA B 1 133 ? 41.649 59.765 -0.834 1.00 35.83 127 ALA B CA 1
ATOM 2423 C C . ALA B 1 133 ? 40.278 59.891 -0.193 1.00 36.17 127 ALA B C 1
ATOM 2424 O O . ALA B 1 133 ? 39.834 60.981 0.113 1.00 36.91 127 ALA B O 1
ATOM 2426 N N . ASP B 1 134 ? 39.610 58.771 0.025 1.00 35.93 128 ASP B N 1
ATOM 2427 C CA . ASP B 1 134 ? 38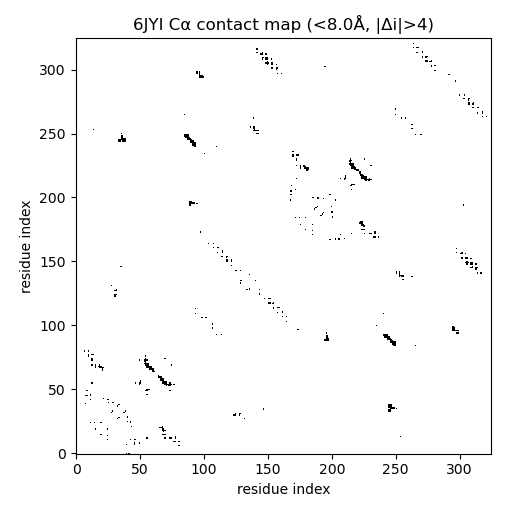.323 58.775 0.685 1.00 37.37 128 ASP B CA 1
ATOM 2428 C C . ASP B 1 134 ? 38.407 59.230 2.171 1.00 37.47 128 ASP B C 1
ATOM 2429 O O . ASP B 1 134 ? 37.551 59.978 2.648 1.00 38.21 128 ASP B O 1
ATOM 2434 N N . LEU B 1 135 ? 39.448 58.809 2.876 1.00 36.73 129 LEU B N 1
ATOM 2435 C CA . LEU B 1 135 ? 39.622 59.257 4.255 1.00 37.38 129 LEU B CA 1
ATOM 2436 C C . LEU B 1 135 ? 39.969 60.743 4.313 1.00 38.48 129 LEU B C 1
ATOM 2437 O O . LEU B 1 135 ? 39.471 61.471 5.170 1.00 39.96 129 LEU B O 1
ATOM 2442 N N . ARG B 1 136 ? 40.802 61.203 3.390 1.00 39.11 130 ARG B N 1
ATOM 2443 C CA . ARG B 1 136 ? 41.140 62.640 3.339 1.00 41.41 130 ARG B CA 1
ATOM 2444 C C . ARG B 1 136 ? 39.896 63.480 2.979 1.00 41.88 130 ARG B C 1
ATOM 2445 O O . ARG B 1 136 ? 39.667 64.552 3.536 1.00 43.10 130 ARG B O 1
ATOM 2453 N N . LEU B 1 137 ? 39.050 62.963 2.098 1.00 41.78 131 LEU B N 1
ATOM 2454 C CA . LEU B 1 137 ? 37.773 63.626 1.789 1.00 43.69 131 LEU B CA 1
ATOM 2455 C C . LEU B 1 137 ? 36.868 63.660 3.013 1.00 43.60 131 LEU B C 1
ATOM 2456 O O . LEU B 1 137 ? 36.250 64.693 3.321 1.00 44.14 131 LEU B O 1
ATOM 2461 N N . LYS B 1 138 ? 36.840 62.555 3.748 1.00 41.93 132 LYS B N 1
ATOM 2462 C CA . LYS B 1 138 ? 36.034 62.511 4.975 1.00 42.95 132 LYS B CA 1
ATOM 2463 C C . LYS B 1 138 ? 36.569 63.426 6.090 1.00 43.36 132 LYS B C 1
ATOM 2464 O O . LYS B 1 138 ? 35.793 64.019 6.823 1.00 44.52 132 LYS B O 1
ATOM 2470 N N . TYR B 1 139 ? 37.881 63.579 6.181 1.00 43.71 133 TYR B N 1
ATOM 2471 C CA . TYR B 1 139 ? 38.464 64.462 7.180 1.00 45.07 133 TYR B CA 1
ATOM 2472 C C . TYR B 1 139 ? 37.983 65.895 6.967 1.00 46.71 133 TYR B C 1
ATOM 2473 O O . TYR B 1 139 ? 37.505 66.540 7.903 1.00 47.88 133 TYR B O 1
ATOM 2482 N N . GLU B 1 140 ? 38.052 66.374 5.724 1.00 47.39 134 GLU B N 1
ATOM 2483 C CA . GLU B 1 140 ? 37.513 67.700 5.367 1.00 49.30 134 GLU B CA 1
ATOM 2484 C C . GLU B 1 140 ? 36.043 67.815 5.760 1.00 49.30 134 GLU B C 1
ATOM 2485 O O . GLU B 1 140 ? 35.595 68.842 6.191 1.00 50.01 134 GLU B O 1
ATOM 2491 N N . LYS B 1 141 ? 35.308 66.726 5.647 1.00 48.69 135 LYS B N 1
ATOM 2492 C CA . LYS B 1 141 ? 33.925 66.689 6.124 1.00 49.51 135 LYS B CA 1
ATOM 2493 C C . LYS B 1 141 ? 33.849 66.693 7.680 1.00 48.34 135 LYS B C 1
ATOM 2494 O O . LYS B 1 141 ? 33.008 67.374 8.253 1.00 49.22 135 LYS B O 1
ATOM 2500 N N . TRP B 1 142 ? 34.750 65.952 8.338 1.00 45.83 136 TRP B N 1
ATOM 2501 C CA . TRP B 1 142 ? 34.690 65.707 9.794 1.00 44.99 136 TRP B CA 1
ATOM 2502 C C . TRP B 1 142 ? 35.446 66.697 10.683 1.00 45.42 136 TRP B C 1
ATOM 2503 O O . TRP B 1 142 ? 35.222 66.733 11.884 1.00 45.37 136 TRP B O 1
ATOM 2514 N N . ARG B 1 143 ? 36.359 67.457 10.102 1.00 44.64 137 ARG B N 1
ATOM 2515 C CA . ARG B 1 143 ? 37.413 68.091 10.883 1.00 45.49 137 ARG B CA 1
ATOM 2516 C C . ARG B 1 143 ? 37.008 69.015 12.028 1.00 46.78 137 ARG B C 1
ATOM 2517 O O . ARG B 1 143 ? 37.695 69.046 13.046 1.00 47.06 137 ARG B O 1
ATOM 2525 N N . VAL B 1 144 ? 35.937 69.784 11.861 1.00 47.66 138 VAL B N 1
ATOM 2526 C CA . VAL B 1 144 ? 35.523 70.727 12.881 1.00 48.99 138 VAL B CA 1
ATOM 2527 C C . VAL B 1 144 ? 35.171 70.005 14.169 1.00 49.43 138 VAL B C 1
ATOM 2528 O O . VAL B 1 144 ? 35.635 70.378 15.252 1.00 50.56 138 VAL B O 1
ATOM 2532 N N . GLY B 1 145 ? 34.358 68.959 14.032 1.00 48.35 139 GLY B N 1
ATOM 2533 C CA . GLY B 1 145 ? 33.890 68.169 15.165 1.00 48.43 139 GLY B CA 1
ATOM 2534 C C . GLY B 1 145 ? 34.811 67.065 15.641 1.00 46.95 139 GLY B C 1
ATOM 2535 O O . GLY B 1 145 ? 34.778 66.705 16.810 1.00 46.97 139 GLY B O 1
ATOM 2536 N N . ILE B 1 146 ? 35.642 66.514 14.761 1.00 45.61 140 ILE B N 1
ATOM 2537 C CA . ILE B 1 146 ? 36.380 65.333 15.142 1.00 44.38 140 ILE B CA 1
ATOM 2538 C C . ILE B 1 146 ? 37.208 65.606 16.392 1.00 44.61 140 ILE B C 1
ATOM 2539 O O . ILE B 1 146 ? 37.840 66.660 16.532 1.00 46.27 140 ILE B O 1
ATOM 2544 N N . THR B 1 147 ? 37.186 64.648 17.315 1.00 43.19 141 THR B N 1
ATOM 2545 C CA . THR B 1 147 ? 37.981 64.744 18.524 1.00 43.58 141 THR B CA 1
ATOM 2546 C C . THR B 1 147 ? 39.346 64.139 18.332 1.00 42.79 141 THR B C 1
ATOM 2547 O O . THR B 1 147 ? 39.620 63.446 17.340 1.00 39.69 141 THR B O 1
ATOM 2551 N N . PHE B 1 148 ? 40.211 64.423 19.294 1.00 43.68 142 PHE B N 1
ATOM 2552 C CA . PHE B 1 148 ? 41.554 63.901 19.279 1.00 44.28 142 PHE B CA 1
ATOM 2553 C C . PHE B 1 148 ? 41.563 62.372 19.182 1.00 42.19 142 PHE B C 1
ATOM 2554 O O . PHE B 1 148 ? 42.342 61.796 18.384 1.00 41.58 142 PHE B O 1
ATOM 2562 N N . VAL B 1 149 ? 40.712 61.717 19.978 1.00 41.77 143 VAL B N 1
ATOM 2563 C CA . VAL B 1 149 ? 40.714 60.241 20.026 1.00 40.98 143 VAL B CA 1
ATOM 2564 C C . VAL B 1 149 ? 40.054 59.630 18.799 1.00 39.17 143 VAL B C 1
ATOM 2565 O O . VAL B 1 149 ? 40.540 58.624 18.293 1.00 37.70 143 VAL B O 1
ATOM 2569 N N . GLU B 1 150 ? 38.977 60.239 18.306 1.00 39.19 144 GLU B N 1
ATOM 2570 C CA . GLU B 1 150 ? 38.386 59.797 17.041 1.00 39.62 144 GLU B CA 1
ATOM 2571 C C . GLU B 1 150 ? 39.376 59.926 15.879 1.00 39.45 144 GLU B C 1
ATOM 2572 O O . GLU B 1 150 ? 39.359 59.107 14.969 1.00 38.94 144 GLU B O 1
ATOM 2578 N N . GLU B 1 151 ? 40.218 60.958 15.909 1.00 41.06 145 GLU B N 1
ATOM 2579 C CA . GLU B 1 151 ? 41.199 61.170 14.853 1.00 41.52 145 GLU B CA 1
ATOM 2580 C C . GLU B 1 151 ? 42.366 60.168 14.839 1.00 41.86 145 GLU B C 1
ATOM 2581 O O . GLU B 1 151 ? 43.024 60.005 13.796 1.00 41.19 145 GLU B O 1
ATOM 2587 N N . ILE B 1 152 ? 42.634 59.517 15.972 1.00 42.01 146 ILE B N 1
ATOM 2588 C CA . ILE B 1 152 ? 43.667 58.485 16.027 1.00 41.81 146 ILE B CA 1
ATOM 2589 C C . ILE B 1 152 ? 43.384 57.376 15.012 1.00 40.53 146 ILE B C 1
ATOM 2590 O O . ILE B 1 152 ? 44.275 56.987 14.235 1.00 39.84 146 ILE B O 1
ATOM 2595 N N . SER B 1 153 ? 42.141 56.886 15.002 1.00 40.20 147 SER B N 1
ATOM 2596 C CA . SER B 1 153 ? 41.695 55.860 14.042 1.00 40.13 147 SER B CA 1
ATOM 2597 C C . SER B 1 153 ? 41.949 56.315 12.599 1.00 38.98 147 SER B C 1
ATOM 2598 O O . SER B 1 153 ? 42.537 55.603 11.782 1.00 37.14 147 SER B O 1
ATOM 2601 N N . LEU B 1 154 ? 41.526 57.534 12.309 1.00 38.19 148 LEU B N 1
ATOM 2602 C CA . LEU B 1 154 ? 41.690 58.099 10.996 1.00 38.30 148 LEU B CA 1
ATOM 2603 C C . LEU B 1 154 ? 43.157 58.198 10.572 1.00 37.82 148 LEU B C 1
ATOM 2604 O O . LEU B 1 154 ? 43.514 57.794 9.464 1.00 35.89 148 LEU B O 1
ATOM 2609 N N . ASP B 1 155 ? 43.986 58.772 11.453 1.00 37.95 149 ASP B N 1
ATOM 2610 C CA . ASP B 1 155 ? 45.409 58.948 11.166 1.00 38.36 149 ASP B CA 1
ATOM 2611 C C . ASP B 1 155 ? 46.195 57.634 11.085 1.00 37.49 149 ASP B C 1
ATOM 2612 O O . ASP B 1 155 ? 47.133 57.531 10.292 1.00 37.36 149 ASP B O 1
ATOM 2617 N N . VAL B 1 156 ? 45.845 56.655 11.922 1.00 37.46 150 VAL B N 1
ATOM 2618 C CA . VAL B 1 156 ? 46.515 55.353 11.892 1.00 36.35 150 VAL B CA 1
ATOM 2619 C C . VAL B 1 156 ? 46.213 54.690 10.542 1.00 35.40 150 VAL B C 1
ATOM 2620 O O . VAL B 1 156 ? 47.098 54.085 9.935 1.00 33.62 150 VAL B O 1
ATOM 2624 N N . GLY B 1 157 ? 44.976 54.848 10.084 1.00 35.21 151 GLY B N 1
ATOM 2625 C CA . GLY B 1 157 ? 44.507 54.290 8.822 1.00 34.86 151 GLY B CA 1
ATOM 2626 C C . GLY B 1 157 ? 45.248 54.894 7.651 1.00 34.81 151 GLY B C 1
ATOM 2627 O O . GLY B 1 157 ? 45.760 54.160 6.808 1.00 33.70 151 GLY B O 1
ATOM 2628 N N . ILE B 1 158 ? 45.327 56.228 7.617 1.00 35.44 152 ILE B N 1
ATOM 2629 C CA . ILE B 1 158 ? 46.033 56.926 6.566 1.00 35.92 152 ILE B CA 1
ATOM 2630 C C . ILE B 1 158 ? 47.505 56.530 6.566 1.00 36.49 152 ILE B C 1
ATOM 2631 O O . ILE B 1 158 ? 48.099 56.317 5.500 1.00 35.47 152 ILE B O 1
ATOM 2636 N N . ALA B 1 159 ? 48.088 56.437 7.759 1.00 37.26 153 ALA B N 1
ATOM 2637 C CA . ALA B 1 159 ? 49.513 56.133 7.883 1.00 37.18 153 ALA B CA 1
ATOM 2638 C C . ALA B 1 159 ? 49.781 54.726 7.374 1.00 35.78 153 ALA B C 1
ATOM 2639 O O . ALA B 1 159 ? 50.713 54.509 6.605 1.00 35.79 153 ALA B O 1
ATOM 2641 N N . SER B 1 160 ? 48.953 53.785 7.808 1.00 34.79 154 SER B N 1
ATOM 2642 C CA . SER B 1 160 ? 49.053 52.400 7.400 1.00 34.10 154 SER B CA 1
ATOM 2643 C C . SER B 1 160 ? 48.891 52.229 5.893 1.00 32.90 154 SER B C 1
ATOM 2644 O O . SER B 1 160 ? 49.739 51.639 5.243 1.00 32.04 154 SER B O 1
ATOM 2647 N N . TYR B 1 161 ? 47.796 52.731 5.333 1.00 32.00 155 TYR B N 1
ATOM 2648 C CA . TYR B 1 161 ? 47.593 52.614 3.880 1.00 31.27 155 TYR B CA 1
ATOM 2649 C C . TYR B 1 161 ? 48.670 53.344 3.091 1.00 31.28 155 TYR B C 1
ATOM 2650 O O . TYR B 1 161 ? 49.072 52.894 2.024 1.00 30.14 155 TYR B O 1
ATOM 2659 N N . SER B 1 162 ? 49.146 54.471 3.597 1.00 32.71 156 SER B N 1
ATOM 2660 C CA . SER B 1 162 ? 50.161 55.235 2.869 1.00 33.59 156 SER B CA 1
ATOM 2661 C C . SER B 1 162 ? 51.456 54.469 2.742 1.00 33.85 156 SER B C 1
ATOM 2662 O O . SER B 1 162 ? 52.097 54.502 1.678 1.00 32.96 156 SER B O 1
ATOM 2665 N N . ALA B 1 163 ? 51.832 53.798 3.828 1.00 33.32 157 ALA B N 1
ATOM 2666 C CA . ALA B 1 163 ? 53.085 53.024 3.872 1.00 34.13 157 ALA B CA 1
ATOM 2667 C C . ALA B 1 163 ? 52.965 51.811 2.950 1.00 32.17 157 ALA B C 1
ATOM 2668 O O . ALA B 1 163 ? 53.933 51.436 2.286 1.00 32.54 157 ALA B O 1
ATOM 2670 N N . GLN B 1 164 ? 51.777 51.213 2.909 1.00 31.41 158 GLN B N 1
ATOM 2671 C CA . GLN B 1 164 ? 51.512 50.088 2.027 1.00 30.19 158 GLN B CA 1
ATOM 2672 C C . GLN B 1 164 ? 51.634 50.529 0.578 1.00 30.31 158 GLN B C 1
ATOM 2673 O O . GLN B 1 164 ? 52.363 49.901 -0.189 1.00 28.67 158 GLN B O 1
ATOM 2679 N N . VAL B 1 165 ? 50.963 51.648 0.215 1.00 29.90 159 VAL B N 1
ATOM 2680 C CA . VAL B 1 165 ? 51.134 52.238 -1.112 1.00 29.98 159 VAL B CA 1
ATOM 2681 C C . VAL B 1 165 ? 52.596 52.533 -1.479 1.00 31.24 159 VAL B C 1
ATOM 2682 O O . VAL B 1 165 ? 53.020 52.209 -2.569 1.00 31.29 159 VAL B O 1
ATOM 2686 N N . GLU B 1 166 ? 53.359 53.164 -0.589 1.00 32.55 160 GLU B N 1
ATOM 2687 C CA . GLU B 1 166 ? 54.741 53.535 -0.920 1.00 33.06 160 GLU B CA 1
ATOM 2688 C C . GLU B 1 166 ? 55.579 52.257 -1.112 1.00 31.81 160 GLU B C 1
ATOM 2689 O O . GLU B 1 166 ? 56.389 52.174 -2.032 1.00 31.98 160 GLU B O 1
ATOM 2691 N N . THR B 1 167 ? 55.350 51.253 -0.274 1.00 31.37 161 THR B N 1
ATOM 2692 C CA . THR B 1 167 ? 56.120 49.983 -0.377 1.00 30.35 161 THR B CA 1
ATOM 2693 C C . THR B 1 167 ? 55.775 49.307 -1.687 1.00 29.89 161 THR B C 1
ATOM 2694 O O . THR B 1 167 ? 56.667 48.887 -2.407 1.00 29.78 161 THR B O 1
ATOM 2698 N N . LEU B 1 168 ? 54.482 49.248 -2.014 1.00 28.26 162 LEU B N 1
ATOM 2699 C CA . LEU B 1 168 ? 54.031 48.573 -3.238 1.00 27.81 162 LEU B CA 1
ATOM 2700 C C . LEU B 1 168 ? 54.496 49.265 -4.528 1.00 28.60 162 LEU B C 1
ATOM 2701 O O . LEU B 1 168 ? 54.832 48.594 -5.504 1.00 27.90 162 LEU B O 1
ATOM 2706 N N . LYS B 1 169 ? 54.528 50.593 -4.536 1.00 29.80 163 LYS B N 1
ATOM 2707 C CA . LYS B 1 169 ? 55.081 51.319 -5.686 1.00 30.87 163 LYS B CA 1
ATOM 2708 C C . LYS B 1 169 ? 56.539 50.958 -5.925 1.00 30.94 163 LYS B C 1
ATOM 2709 O O . LYS B 1 169 ? 56.947 50.797 -7.072 1.00 29.19 163 LYS B O 1
ATOM 2715 N N . LYS B 1 170 ? 57.317 50.829 -4.847 1.00 31.49 164 LYS B N 1
ATOM 2716 C CA . LYS B 1 170 ? 58.727 50.440 -4.960 1.00 32.85 164 LYS B CA 1
ATOM 2717 C C . LYS B 1 170 ? 58.819 49.019 -5.464 1.00 31.24 164 LYS B C 1
ATOM 2718 O O . LYS B 1 170 ? 59.659 48.718 -6.296 1.00 31.25 164 LYS B O 1
ATOM 2724 N N . LYS B 1 171 ? 57.954 48.138 -4.965 1.00 29.89 165 LYS B N 1
ATOM 2725 C CA . LYS B 1 171 ? 57.940 46.779 -5.463 1.00 28.36 165 LYS B CA 1
ATOM 2726 C C . LYS B 1 171 ? 57.613 46.735 -6.968 1.00 28.84 165 LYS B C 1
ATOM 2727 O O . LYS B 1 171 ? 58.259 46.028 -7.707 1.00 27.72 165 LYS B O 1
ATOM 2733 N N . LEU B 1 172 ? 56.591 47.474 -7.407 1.00 29.73 166 LEU B N 1
ATOM 2734 C CA . LEU B 1 172 ? 56.198 47.445 -8.819 1.00 30.46 166 LEU B CA 1
ATOM 2735 C C . LEU B 1 172 ? 57.326 47.936 -9.711 1.00 31.62 166 LEU B C 1
ATOM 2736 O O . LEU B 1 172 ? 57.638 47.314 -10.721 1.00 32.02 166 LEU B O 1
ATOM 2741 N N . GLU B 1 173 ? 57.939 49.055 -9.333 1.00 33.08 167 GLU B N 1
ATOM 2742 C CA . GLU B 1 173 ? 59.075 49.605 -10.049 1.00 35.89 167 GLU B CA 1
ATOM 2743 C C . GLU B 1 173 ? 60.200 48.573 -10.129 1.00 34.80 167 GLU B C 1
ATOM 2744 O O . GLU B 1 173 ? 60.829 48.396 -11.164 1.00 35.45 167 GLU B O 1
ATOM 2750 N N . GLU B 1 174 ? 60.469 47.882 -9.039 1.00 33.97 168 GLU B N 1
ATOM 2751 C CA . GLU B 1 174 ? 61.600 46.928 -9.063 1.00 34.11 168 GLU B CA 1
ATOM 2752 C C . GLU B 1 174 ? 61.239 45.767 -9.977 1.00 33.76 168 GLU B C 1
ATOM 2753 O O . GLU B 1 174 ? 62.071 45.328 -10.757 1.00 34.01 168 GLU B O 1
ATOM 2759 N N . LEU B 1 175 ? 59.983 45.314 -9.915 1.00 33.91 169 LEU B N 1
ATOM 2760 C CA . LEU B 1 175 ? 59.507 44.225 -10.766 1.00 34.49 169 LEU B CA 1
ATOM 2761 C C . LEU B 1 175 ? 59.556 44.612 -12.237 1.00 36.01 169 LEU B C 1
ATOM 2762 O O . LEU B 1 175 ? 60.022 43.844 -13.076 1.00 35.88 169 LEU B O 1
ATOM 2767 N N . GLU B 1 176 ? 59.109 45.815 -12.549 1.00 38.26 170 GLU B N 1
ATOM 2768 C CA . GLU B 1 176 ? 59.196 46.304 -13.929 1.00 40.52 170 GLU B CA 1
ATOM 2769 C C . GLU B 1 176 ? 60.648 46.406 -14.416 1.00 42.73 170 GLU B C 1
ATOM 2770 O O . GLU B 1 176 ? 60.922 46.171 -15.591 1.00 43.62 170 GLU B O 1
ATOM 2776 N N . ALA B 1 177 ? 61.575 46.738 -13.514 1.00 43.56 171 ALA B N 1
ATOM 2777 C CA . ALA B 1 177 ? 63.002 46.819 -13.863 1.00 45.61 171 ALA B CA 1
ATOM 2778 C C . ALA B 1 177 ? 63.644 45.441 -14.054 1.00 45.73 171 ALA B C 1
ATOM 2779 O O . ALA B 1 177 ? 64.651 45.342 -14.730 1.00 45.77 171 ALA B O 1
ATOM 2781 N N . LYS B 1 178 ? 63.073 44.396 -13.458 1.00 45.03 172 LYS B N 1
ATOM 2782 C CA . LYS B 1 178 ? 63.541 43.017 -13.680 1.00 45.92 172 LYS B CA 1
ATOM 2783 C C . LYS B 1 178 ? 63.252 42.517 -15.113 1.00 48.74 172 LYS B C 1
ATOM 2784 O O . LYS B 1 178 ? 64.007 41.718 -15.670 1.00 49.82 172 LYS B O 1
ATOM 2790 N N . GLU B 1 179 ? 62.114 42.937 -15.656 1.00 50.63 173 GLU B N 1
ATOM 2791 C CA . GLU B 1 179 ? 61.673 42.545 -16.989 1.00 52.72 173 GLU B CA 1
ATOM 2792 C C . GLU B 1 179 ? 62.150 43.590 -17.998 1.00 54.68 173 GLU B C 1
ATOM 2793 O O . GLU B 1 179 ? 63.339 43.621 -18.353 1.00 57.31 173 GLU B O 1
#

Organism: Bacillus cereus (strain ATCC 14579 / DSM 31 / CCUG 7414 / JCM 2152 / NBRC 15305 / NCIMB 9373 / NCTC 2599 / NRRL B-3711) (NCBI:txid226900)